Protein AF-A0AAW2L6H0-F1 (afdb_monomer)

pLDDT: mean 83.37, std 22.13, range [28.66, 98.69]

InterPro domains:
  IPR002885 Pentatricopeptide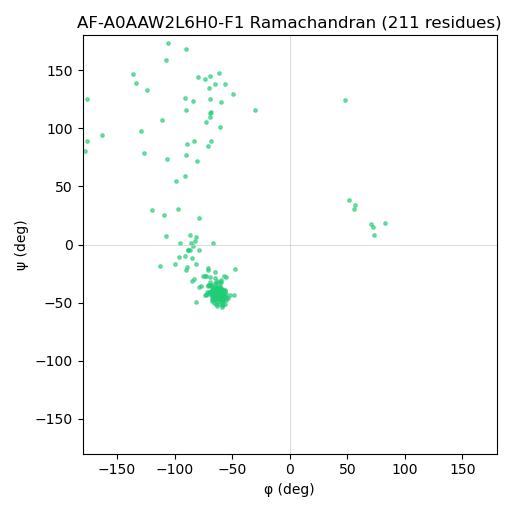 repeat [PF01535] (104-126)
  IPR002885 Pentatricopeptide repeat [PF13041] (131-174)
  IPR002885 Pentatricopeptide repeat [PS51375] (128-162)
  IPR002885 Pentatricopeptide repeat [TIGR00756] (104-127)
  IPR002885 Pentatricopeptide repeat [TIGR00756] (131-161)
  IPR011990 Tetratricopeptide-like helical domain superfamily [G3DSA:1.25.40.10] (31-209)
  IPR046960 Pentatricopeptide repeat-containing protein At4g14850-like, plant [PTHR24015] (36-156)

Structure (mmCIF, N/CA/C/O backbone):
data_AF-A0AAW2L6H0-F1
#
_entry.id   AF-A0AAW2L6H0-F1
#
loop_
_atom_site.group_PDB
_atom_site.id
_atom_site.type_symbol
_atom_site.label_atom_id
_atom_site.label_alt_id
_atom_site.label_comp_id
_atom_site.label_asym_id
_atom_site.label_entity_id
_atom_site.label_seq_id
_atom_site.pdbx_PDB_ins_code
_atom_site.Cartn_x
_atom_site.Cartn_y
_atom_site.Cartn_z
_atom_site.occupancy
_atom_site.B_iso_or_equiv
_atom_site.auth_seq_id
_atom_site.auth_comp_id
_atom_site.auth_asym_id
_atom_site.auth_atom_id
_atom_site.pdbx_PDB_model_num
ATOM 1 N N . MET A 1 1 ? -11.478 -23.759 -11.929 1.00 30.62 1 MET A N 1
ATOM 2 C CA . MET A 1 1 ? -10.156 -24.396 -11.747 1.00 30.62 1 MET A CA 1
ATOM 3 C C . MET A 1 1 ? -9.123 -23.282 -11.739 1.00 30.62 1 MET A C 1
ATOM 5 O O . MET A 1 1 ? -8.741 -22.806 -12.797 1.00 30.62 1 MET A O 1
ATOM 9 N N . GLY A 1 2 ? -8.826 -22.748 -10.553 1.00 28.66 2 GLY A N 1
ATOM 10 C CA . GLY A 1 2 ? -7.974 -21.571 -10.379 1.00 28.66 2 GLY A CA 1
ATOM 11 C C . GLY A 1 2 ? -6.518 -21.977 -10.198 1.00 28.66 2 GLY A C 1
ATOM 12 O O . GLY A 1 2 ? -6.210 -22.792 -9.329 1.00 28.66 2 GLY A O 1
ATOM 13 N N . ALA A 1 3 ? -5.635 -21.421 -11.023 1.00 28.86 3 ALA A N 1
ATOM 14 C CA . ALA A 1 3 ? -4.199 -21.521 -10.828 1.00 28.86 3 ALA A CA 1
A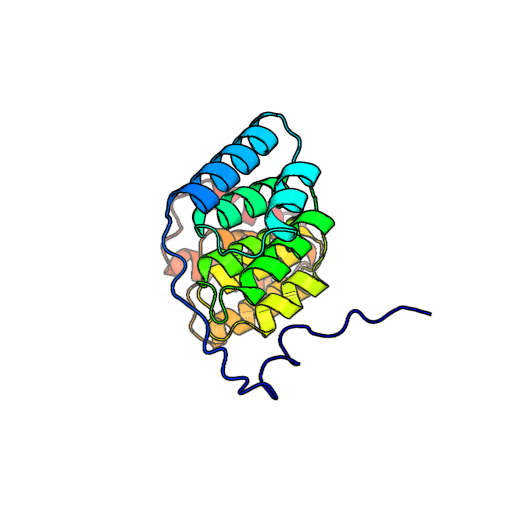TOM 15 C C . ALA A 1 3 ? -3.816 -20.691 -9.593 1.00 28.86 3 ALA A C 1
ATOM 17 O O . ALA A 1 3 ? -3.967 -19.472 -9.585 1.00 28.86 3 ALA A O 1
ATOM 18 N N . LYS A 1 4 ? -3.360 -21.368 -8.535 1.00 32.69 4 LYS A N 1
ATOM 19 C CA . LYS A 1 4 ? -2.729 -20.744 -7.370 1.00 32.69 4 LYS A CA 1
ATOM 20 C C . LYS A 1 4 ? -1.376 -20.185 -7.817 1.00 32.69 4 LYS A C 1
ATOM 22 O O . LYS A 1 4 ? -0.500 -20.961 -8.191 1.00 32.69 4 LYS A O 1
ATOM 27 N N . ALA A 1 5 ? -1.215 -18.864 -7.802 1.00 39.59 5 ALA A N 1
ATOM 28 C CA . ALA A 1 5 ? 0.106 -18.250 -7.838 1.00 39.59 5 ALA A CA 1
ATOM 29 C C . ALA A 1 5 ? 0.768 -18.565 -6.491 1.00 39.59 5 ALA A C 1
ATOM 31 O O . ALA A 1 5 ? 0.283 -18.150 -5.445 1.00 39.59 5 ALA A O 1
ATOM 32 N N . GLY A 1 6 ? 1.774 -19.436 -6.514 1.00 34.16 6 GLY A N 1
ATOM 33 C CA . GLY A 1 6 ? 2.493 -19.850 -5.319 1.00 34.16 6 GLY A CA 1
ATOM 34 C C . GLY A 1 6 ? 3.350 -18.714 -4.769 1.00 34.16 6 GLY A C 1
ATOM 35 O O . GLY A 1 6 ? 4.072 -18.072 -5.528 1.00 34.16 6 GLY A O 1
ATOM 36 N N . SER A 1 7 ? 3.262 -18.540 -3.449 1.00 42.22 7 SER A N 1
ATOM 37 C CA . SER A 1 7 ? 4.158 -17.780 -2.572 1.00 42.22 7 SER A CA 1
ATOM 38 C C . SER A 1 7 ? 5.603 -17.766 -3.084 1.00 42.22 7 SER A C 1
ATOM 40 O O . SER A 1 7 ? 6.268 -18.807 -3.180 1.00 42.22 7 SER A O 1
ATOM 42 N N . VAL A 1 8 ? 6.084 -16.572 -3.433 1.00 46.72 8 VAL A N 1
ATOM 43 C CA . VAL A 1 8 ? 7.468 -16.345 -3.878 1.00 46.72 8 VAL A CA 1
ATOM 44 C C . VAL A 1 8 ? 8.393 -16.160 -2.672 1.00 46.72 8 VAL A C 1
ATOM 46 O O . VAL A 1 8 ? 9.541 -16.596 -2.712 1.00 46.72 8 VAL A O 1
ATOM 49 N N . LEU A 1 9 ? 7.898 -15.596 -1.569 1.00 43.78 9 LEU A N 1
ATOM 50 C CA . LEU A 1 9 ? 8.711 -15.296 -0.388 1.00 43.78 9 LEU A CA 1
ATOM 51 C C . LEU A 1 9 ? 8.887 -16.510 0.546 1.00 43.78 9 LEU A C 1
ATOM 53 O O . LEU A 1 9 ? 9.961 -16.676 1.126 1.00 43.78 9 LEU A O 1
ATOM 57 N N . GLY A 1 10 ? 7.925 -17.440 0.602 1.00 31.50 10 GLY A N 1
ATOM 58 C CA . GLY A 1 10 ? 8.034 -18.668 1.407 1.00 31.50 10 GLY A CA 1
ATOM 59 C C . GLY A 1 10 ? 8.989 -19.729 0.842 1.00 31.50 10 GLY A C 1
ATOM 60 O O . GLY A 1 10 ? 9.577 -20.498 1.601 1.00 31.50 10 GLY A O 1
ATOM 61 N N . ASN A 1 11 ? 9.201 -19.756 -0.478 1.00 35.06 11 ASN A N 1
ATOM 62 C CA . ASN A 1 11 ? 10.020 -20.782 -1.141 1.00 35.06 11 ASN A CA 1
ATOM 63 C C . ASN A 1 11 ? 11.508 -20.408 -1.291 1.00 35.06 11 ASN A C 1
ATOM 65 O O . ASN A 1 11 ? 12.318 -21.267 -1.633 1.00 35.06 11 ASN A O 1
ATOM 69 N N . LEU A 1 12 ? 11.895 -19.159 -1.013 1.00 41.06 12 LEU A N 1
ATOM 70 C CA . LEU A 1 12 ? 13.286 -18.695 -1.141 1.00 41.06 12 LEU A CA 1
ATOM 71 C C . LEU A 1 12 ? 14.078 -18.729 0.176 1.00 41.06 12 LEU A C 1
ATOM 73 O O . LEU A 1 12 ? 15.302 -18.617 0.150 1.00 41.06 12 LEU A O 1
ATOM 77 N N . LEU A 1 13 ? 13.416 -18.949 1.317 1.00 42.03 13 LEU A N 1
ATOM 78 C CA . LEU A 1 13 ? 14.071 -18.999 2.632 1.00 42.03 13 LEU A CA 1
ATOM 79 C C . LEU A 1 13 ? 14.628 -20.388 3.012 1.00 42.03 13 LEU A C 1
ATOM 81 O O . LEU A 1 13 ? 15.298 -20.508 4.034 1.00 42.03 13 LEU A O 1
ATOM 85 N N . GLY A 1 14 ? 14.395 -21.432 2.203 1.00 34.88 14 GLY A N 1
ATOM 86 C CA . GLY A 1 14 ? 14.721 -22.823 2.561 1.00 34.88 14 GLY A CA 1
ATOM 87 C C . GLY A 1 14 ? 15.828 -23.522 1.764 1.00 34.88 14 GLY A C 1
ATOM 88 O O . GLY A 1 14 ? 16.363 -24.520 2.242 1.00 34.88 14 GLY A O 1
ATOM 89 N N . SER A 1 15 ? 16.209 -23.055 0.571 1.00 37.06 15 SER A N 1
ATOM 90 C CA . SER A 1 15 ? 17.203 -23.781 -0.238 1.00 37.06 15 SER A CA 1
ATOM 91 C C . SER A 1 15 ? 17.828 -22.932 -1.346 1.00 37.06 15 SER A C 1
ATOM 93 O O . SER A 1 15 ? 17.293 -22.877 -2.448 1.00 37.06 15 SER A O 1
ATOM 95 N N . ALA A 1 16 ? 18.981 -22.317 -1.073 1.00 32.78 16 ALA A N 1
ATOM 96 C CA . ALA A 1 16 ? 20.065 -22.136 -2.049 1.00 32.78 16 ALA A CA 1
ATOM 97 C C . ALA A 1 16 ? 21.261 -21.429 -1.393 1.00 32.78 16 ALA A C 1
ATOM 99 O O . ALA A 1 16 ? 21.506 -20.242 -1.592 1.00 32.78 16 ALA A O 1
ATOM 100 N N . ALA A 1 17 ? 22.075 -22.197 -0.669 1.00 33.78 17 ALA A N 1
ATOM 101 C CA . ALA A 1 17 ? 23.505 -21.935 -0.673 1.00 33.78 17 ALA A CA 1
ATOM 102 C C . ALA A 1 17 ? 24.031 -22.340 -2.063 1.00 33.78 17 ALA A C 1
ATOM 104 O O . ALA A 1 17 ? 24.446 -23.477 -2.270 1.00 33.78 17 ALA A O 1
ATOM 105 N N . ILE A 1 18 ? 23.942 -21.434 -3.040 1.00 35.25 18 ILE A N 1
ATOM 106 C CA . ILE A 1 18 ? 24.675 -21.556 -4.303 1.00 35.25 18 ILE A CA 1
ATOM 107 C C . ILE A 1 18 ? 25.722 -20.450 -4.303 1.00 35.25 18 ILE A C 1
ATOM 109 O O . ILE A 1 18 ? 25.425 -19.264 -4.435 1.00 35.25 18 ILE A O 1
ATOM 113 N N . SER A 1 19 ? 26.968 -20.868 -4.116 1.00 34.62 19 SER A N 1
ATOM 114 C CA . SER A 1 19 ? 28.159 -20.055 -4.297 1.00 34.62 19 SER A CA 1
ATOM 115 C C . SER A 1 19 ? 28.240 -19.567 -5.746 1.00 34.62 19 SER A C 1
ATOM 117 O O . SER A 1 19 ? 28.673 -20.305 -6.630 1.00 34.62 19 SER A O 1
ATOM 119 N N . VAL A 1 20 ? 27.860 -18.315 -5.996 1.00 35.25 20 VAL A N 1
ATOM 120 C CA . VAL A 1 20 ? 28.234 -17.612 -7.228 1.00 35.25 20 VAL A CA 1
ATOM 121 C C . VAL A 1 20 ? 29.566 -16.915 -6.972 1.00 35.25 20 VAL A C 1
ATOM 123 O O . VAL A 1 20 ? 29.637 -15.758 -6.567 1.00 35.25 20 VAL A O 1
ATOM 126 N N . THR A 1 21 ? 30.654 -17.648 -7.194 1.00 38.00 21 THR A N 1
ATOM 127 C CA . THR A 1 21 ? 31.944 -17.043 -7.526 1.00 38.00 21 THR A CA 1
ATOM 128 C C . THR A 1 21 ? 31.853 -16.527 -8.960 1.00 38.00 21 THR A C 1
ATOM 130 O O . THR A 1 21 ? 31.863 -17.317 -9.902 1.00 38.00 21 THR A O 1
ATOM 133 N N . GLY A 1 22 ? 31.737 -15.211 -9.134 1.00 33.06 22 GLY A N 1
ATOM 134 C CA . GLY A 1 22 ? 31.669 -14.594 -10.458 1.00 33.06 22 GLY A CA 1
ATOM 135 C C . GLY A 1 22 ? 31.633 -13.070 -10.397 1.00 33.06 22 GLY A C 1
ATOM 136 O O . GLY A 1 22 ? 30.559 -12.497 -10.344 1.00 33.06 22 GLY A O 1
ATOM 137 N N . GLN A 1 23 ? 32.824 -12.463 -10.394 1.00 33.56 23 GLN A N 1
ATOM 138 C CA . GLN A 1 23 ? 33.172 -11.105 -10.855 1.00 33.56 23 GLN A CA 1
ATOM 139 C C . GLN A 1 23 ? 32.313 -9.892 -10.414 1.00 33.56 23 GLN A C 1
ATOM 141 O O . GLN A 1 23 ? 31.130 -9.763 -10.708 1.00 33.56 23 GLN A O 1
ATOM 146 N N . ARG A 1 24 ? 32.991 -8.897 -9.812 1.00 43.94 24 ARG A N 1
ATOM 147 C CA . ARG A 1 24 ? 32.518 -7.503 -9.697 1.00 43.94 24 ARG A CA 1
ATOM 148 C C . ARG A 1 24 ? 32.039 -6.990 -11.066 1.00 43.94 24 ARG A C 1
ATOM 150 O O . ARG A 1 24 ? 32.830 -7.043 -12.007 1.00 43.94 24 ARG A O 1
ATOM 157 N N . PRO A 1 25 ? 30.832 -6.410 -11.196 1.00 42.69 25 PRO A N 1
ATOM 158 C CA . PRO A 1 25 ? 30.494 -5.663 -12.392 1.00 42.69 25 PRO A CA 1
ATOM 159 C C . PRO A 1 25 ? 31.056 -4.245 -12.260 1.00 42.69 25 PRO A C 1
ATOM 161 O O . PRO A 1 25 ? 30.395 -3.319 -11.786 1.00 42.69 25 PRO A O 1
ATOM 164 N N . ASP A 1 26 ? 32.295 -4.074 -12.704 1.00 41.56 26 ASP A N 1
ATOM 165 C CA . ASP A 1 26 ? 32.851 -2.766 -13.024 1.00 41.56 26 ASP A CA 1
ATOM 166 C C . ASP A 1 26 ? 32.140 -2.209 -14.279 1.00 41.56 26 ASP A C 1
ATOM 168 O O . ASP A 1 26 ? 32.548 -2.459 -15.408 1.00 41.56 26 ASP A O 1
ATOM 172 N N . SER A 1 27 ? 31.026 -1.480 -14.104 1.00 44.41 27 SER A N 1
ATOM 173 C CA . SER A 1 27 ? 30.814 -0.156 -14.730 1.00 44.41 27 SER A CA 1
ATOM 174 C C . SER A 1 27 ? 29.488 0.514 -14.282 1.00 44.41 27 SER A C 1
ATOM 176 O O . SER A 1 27 ? 28.398 -0.014 -14.506 1.00 44.41 27 SER A O 1
ATOM 178 N N . PRO A 1 28 ? 29.521 1.753 -13.751 1.00 52.53 28 PRO A N 1
ATOM 179 C CA . PRO A 1 28 ? 28.332 2.579 -13.468 1.00 52.53 28 PRO A CA 1
ATOM 180 C C . PRO A 1 28 ? 27.539 3.042 -14.711 1.00 52.53 28 PRO A C 1
ATOM 182 O O . PRO A 1 28 ? 26.563 3.787 -14.590 1.00 52.53 28 PRO A O 1
ATOM 185 N N . LEU A 1 29 ? 27.966 2.655 -15.918 1.00 51.88 29 LEU A N 1
ATOM 186 C CA . LEU A 1 29 ? 27.473 3.200 -17.186 1.00 51.88 29 LEU A CA 1
ATOM 187 C C . LEU A 1 29 ? 26.269 2.429 -17.763 1.00 51.88 29 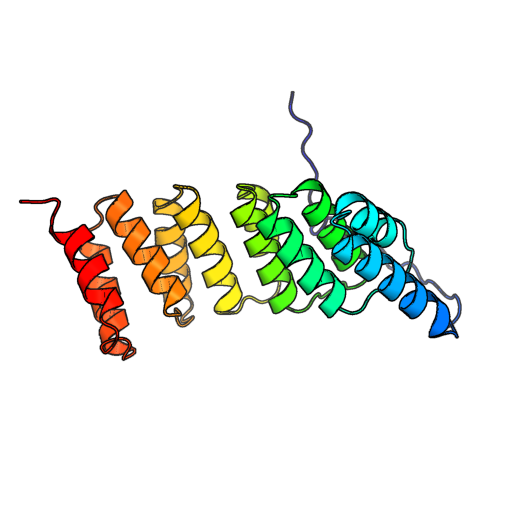LEU A C 1
ATOM 189 O O . LEU A 1 29 ? 25.467 3.037 -18.469 1.00 51.88 29 LEU A O 1
ATOM 193 N N . SER A 1 30 ? 26.047 1.160 -17.391 1.00 76.75 30 SER A N 1
ATOM 194 C CA . SER A 1 30 ? 24.891 0.372 -17.872 1.00 76.75 30 SER A CA 1
ATOM 195 C C . SER A 1 30 ? 23.592 0.670 -17.098 1.00 76.75 30 SER A C 1
ATO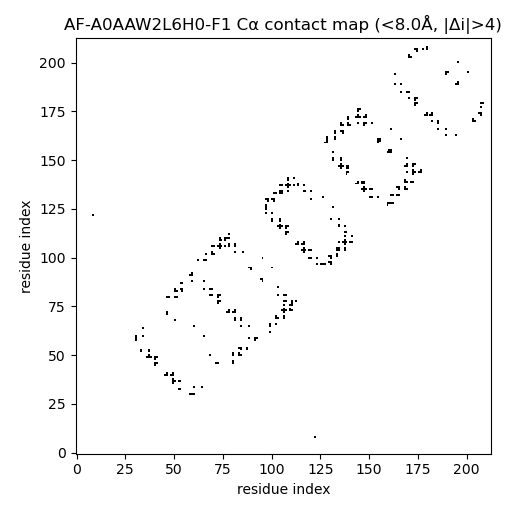M 197 O O . SER A 1 30 ? 22.576 1.040 -17.694 1.00 76.75 30 SER A O 1
ATOM 199 N N . THR A 1 31 ? 23.618 0.655 -15.757 1.00 85.75 31 THR A N 1
ATOM 200 C CA . THR A 1 31 ? 22.427 0.939 -14.926 1.00 85.75 31 THR A CA 1
ATOM 201 C C . THR A 1 31 ? 21.940 2.379 -15.079 1.00 85.75 31 THR A C 1
ATOM 203 O O . THR A 1 31 ? 20.734 2.629 -15.108 1.00 85.75 31 THR A O 1
ATOM 206 N N . LYS A 1 32 ? 22.854 3.348 -15.219 1.00 88.19 32 LYS A N 1
ATOM 207 C CA . LYS A 1 32 ? 22.499 4.764 -15.411 1.00 88.19 32 LYS A CA 1
ATOM 208 C C . LYS A 1 32 ? 21.822 5.005 -16.765 1.00 88.19 32 LYS A C 1
ATOM 210 O O . LYS A 1 32 ? 20.833 5.741 -16.826 1.00 88.19 32 LYS A O 1
ATOM 215 N N . ALA A 1 33 ? 22.306 4.357 -17.827 1.00 91.25 33 ALA A N 1
ATOM 216 C CA . ALA A 1 33 ? 21.693 4.420 -19.153 1.00 91.25 33 ALA A CA 1
ATOM 217 C C . ALA A 1 33 ? 20.299 3.768 -19.160 1.00 91.25 33 ALA A C 1
ATOM 219 O O . ALA A 1 33 ? 19.334 4.373 -19.639 1.00 91.25 33 ALA A O 1
ATOM 220 N N . LEU A 1 34 ? 20.160 2.588 -18.545 1.00 93.38 34 LEU A N 1
ATOM 221 C CA . LEU A 1 34 ? 18.867 1.913 -18.390 1.00 93.38 34 LEU A CA 1
ATOM 222 C C . LEU A 1 34 ? 17.888 2.742 -17.554 1.00 93.38 34 LEU A C 1
ATOM 224 O O . LEU A 1 34 ? 16.751 2.942 -17.970 1.00 93.38 34 LEU A O 1
ATOM 228 N N . THR A 1 35 ? 18.339 3.308 -16.433 1.00 94.88 35 THR A N 1
ATOM 229 C CA . THR A 1 35 ? 17.517 4.189 -15.587 1.00 94.88 35 THR A CA 1
ATOM 230 C C . THR A 1 35 ? 17.016 5.391 -16.383 1.00 94.88 35 THR A C 1
ATOM 232 O O . THR A 1 35 ? 15.825 5.693 -16.367 1.00 94.88 35 THR A O 1
ATOM 235 N N . THR A 1 36 ? 17.900 6.046 -17.140 1.00 95.00 36 THR A N 1
ATOM 236 C CA . THR A 1 36 ? 17.525 7.168 -18.017 1.00 95.00 36 THR A CA 1
ATOM 237 C C . THR A 1 36 ? 16.473 6.744 -19.042 1.00 95.00 36 THR A C 1
ATOM 239 O O . THR A 1 36 ? 15.476 7.438 -19.235 1.00 95.00 36 THR A O 1
ATOM 242 N N . THR A 1 37 ? 16.653 5.574 -19.652 1.00 96.12 37 THR A N 1
ATOM 243 C CA . THR A 1 37 ? 15.724 5.018 -20.645 1.00 96.12 37 THR A CA 1
ATOM 244 C C . THR A 1 37 ? 14.349 4.724 -20.040 1.00 96.12 37 THR A C 1
ATOM 246 O O . THR A 1 37 ? 13.327 5.138 -20.592 1.00 96.12 37 THR A O 1
ATOM 249 N N . ILE A 1 38 ? 14.309 4.077 -18.872 1.00 96.56 38 ILE A N 1
ATOM 250 C CA . ILE A 1 38 ? 13.081 3.784 -18.119 1.00 96.56 38 ILE A CA 1
ATOM 251 C C . ILE A 1 38 ? 12.345 5.086 -17.790 1.00 96.56 38 ILE A C 1
ATOM 253 O O . ILE A 1 38 ? 11.160 5.220 -18.097 1.00 96.56 38 ILE A O 1
ATOM 257 N N . LEU A 1 39 ? 13.045 6.077 -17.230 1.00 95.75 39 LEU A N 1
ATOM 258 C CA . LEU A 1 39 ? 12.446 7.362 -16.863 1.00 95.75 39 LEU A CA 1
ATOM 259 C C . LEU A 1 39 ? 11.947 8.148 -18.085 1.00 95.75 39 LEU A C 1
ATOM 261 O O . LEU A 1 39 ? 10.921 8.821 -18.002 1.00 95.75 39 LEU A O 1
ATOM 265 N N . ASN A 1 40 ? 12.608 8.032 -19.238 1.00 97.00 40 ASN A N 1
ATOM 266 C CA . ASN A 1 40 ? 12.118 8.621 -20.485 1.00 97.00 40 ASN A CA 1
ATOM 267 C C . ASN A 1 40 ? 10.818 7.957 -20.957 1.00 97.00 40 ASN A C 1
ATOM 269 O O . ASN A 1 40 ? 9.871 8.660 -21.308 1.00 97.00 40 ASN A O 1
ATOM 273 N N . HIS A 1 41 ? 10.715 6.626 -20.902 1.00 96.88 41 HIS A N 1
ATOM 274 C CA . HIS A 1 41 ? 9.456 5.936 -21.205 1.00 96.88 41 HIS A CA 1
ATOM 275 C C . HIS A 1 41 ? 8.328 6.331 -20.249 1.00 96.88 41 HIS A C 1
ATOM 277 O O . HIS A 1 41 ? 7.197 6.527 -20.696 1.00 96.88 41 HIS A O 1
ATOM 283 N N . VAL A 1 42 ? 8.638 6.500 -18.962 1.00 96.12 42 VAL A N 1
ATOM 284 C CA . VAL A 1 42 ? 7.687 6.993 -17.958 1.00 96.12 42 VAL A CA 1
ATOM 285 C C . VAL A 1 42 ? 7.166 8.387 -18.316 1.00 96.12 42 VAL A C 1
ATOM 287 O O . VAL A 1 42 ? 5.954 8.592 -18.317 1.00 96.12 42 VAL A O 1
ATOM 290 N N . ARG A 1 43 ? 8.050 9.329 -18.676 1.00 95.94 43 ARG A N 1
ATOM 291 C CA . ARG A 1 43 ? 7.657 10.689 -19.101 1.00 95.94 43 ARG A CA 1
ATOM 292 C C . ARG A 1 43 ? 6.755 10.690 -20.334 1.00 95.94 43 ARG A C 1
ATOM 294 O O . ARG A 1 43 ? 5.880 11.536 -20.442 1.00 95.94 43 ARG A O 1
ATOM 301 N N . LEU A 1 44 ? 6.943 9.726 -21.235 1.00 96.44 44 LEU A N 1
ATOM 302 C CA . LEU A 1 44 ? 6.114 9.538 -22.430 1.00 96.44 44 LEU A CA 1
ATOM 303 C C . LEU A 1 44 ? 4.801 8.776 -22.158 1.00 96.44 44 LEU A C 1
ATOM 305 O O . LEU A 1 44 ? 4.117 8.400 -23.107 1.00 96.44 44 LEU A O 1
ATOM 309 N N . GLY A 1 45 ? 4.470 8.473 -20.897 1.00 94.69 45 GLY A N 1
ATOM 310 C CA . GLY A 1 45 ? 3.267 7.718 -20.525 1.00 94.69 45 GLY A CA 1
ATOM 311 C C . GLY A 1 45 ? 3.328 6.219 -20.847 1.00 94.69 45 GLY A C 1
ATOM 312 O O . GLY A 1 45 ? 2.339 5.508 -20.697 1.00 94.69 45 GLY A O 1
ATOM 313 N N . ARG A 1 46 ? 4.487 5.695 -21.265 1.00 96.81 46 ARG A N 1
ATOM 314 C CA . ARG A 1 46 ? 4.674 4.294 -21.686 1.00 96.81 46 ARG A CA 1
ATOM 315 C C . ARG A 1 46 ? 5.085 3.409 -20.506 1.00 96.81 46 ARG A C 1
ATOM 317 O O . ARG A 1 46 ? 6.148 2.784 -20.538 1.00 96.81 46 ARG A O 1
ATOM 324 N N . LEU A 1 47 ? 4.248 3.355 -19.467 1.00 97.19 47 LEU A N 1
ATOM 325 C CA . LEU A 1 47 ? 4.539 2.632 -18.218 1.00 97.19 47 LEU A CA 1
ATOM 326 C C . LEU A 1 47 ? 4.864 1.150 -18.457 1.00 97.19 47 LEU A C 1
ATOM 328 O O . LEU A 1 47 ? 5.912 0.683 -18.018 1.00 97.19 47 LEU A O 1
ATOM 332 N N . ALA A 1 48 ? 4.017 0.433 -19.201 1.00 97.25 48 ALA A N 1
ATOM 333 C CA . ALA A 1 48 ? 4.201 -0.995 -19.467 1.00 97.25 48 ALA A CA 1
ATOM 334 C C . ALA A 1 48 ? 5.571 -1.298 -20.100 1.00 97.25 48 ALA A C 1
ATOM 336 O O . ALA A 1 48 ? 6.250 -2.253 -19.722 1.00 97.25 48 ALA A O 1
ATOM 337 N N . LYS A 1 49 ? 6.028 -0.441 -21.027 1.00 97.56 49 LYS A N 1
ATOM 338 C CA . LYS A 1 49 ? 7.346 -0.588 -21.658 1.00 97.56 49 LYS A CA 1
ATOM 339 C C . LYS A 1 49 ? 8.480 -0.279 -20.682 1.00 97.56 49 LYS A C 1
ATOM 341 O O . LYS A 1 49 ? 9.452 -1.027 -20.655 1.00 97.56 49 LYS A O 1
ATOM 346 N N . ALA A 1 50 ? 8.347 0.776 -19.877 1.00 97.75 50 ALA A N 1
ATOM 347 C CA . ALA A 1 50 ? 9.330 1.130 -18.853 1.00 97.75 50 ALA A CA 1
ATOM 348 C C . ALA A 1 50 ? 9.543 -0.024 -17.859 1.00 97.75 50 ALA A C 1
ATOM 350 O O . ALA A 1 50 ? 10.677 -0.426 -17.607 1.00 97.75 50 ALA A O 1
ATOM 351 N N . VAL A 1 51 ? 8.448 -0.601 -17.358 1.00 97.75 51 VAL A N 1
ATOM 352 C CA . VAL A 1 51 ? 8.493 -1.719 -16.409 1.00 97.75 51 VAL A CA 1
ATOM 353 C C . VAL A 1 51 ? 8.966 -3.006 -17.076 1.00 97.75 51 VAL A C 1
ATOM 355 O O . VAL A 1 51 ? 9.716 -3.753 -16.464 1.00 97.75 51 VAL A O 1
ATOM 358 N N . SER A 1 52 ? 8.615 -3.252 -18.341 1.00 97.56 52 SER A N 1
ATOM 359 C CA . SER A 1 52 ? 9.164 -4.389 -19.089 1.00 97.56 52 SER A CA 1
ATOM 360 C C . SER A 1 52 ? 10.683 -4.307 -19.240 1.00 97.56 52 SER A C 1
ATOM 362 O O . SER A 1 52 ? 11.339 -5.332 -19.111 1.00 97.56 52 SER A O 1
ATOM 364 N N . ILE A 1 53 ? 11.243 -3.121 -19.507 1.00 96.19 53 ILE A N 1
ATOM 365 C CA . ILE A 1 53 ? 12.701 -2.936 -19.606 1.00 96.19 53 ILE A CA 1
ATOM 366 C C . ILE A 1 53 ? 13.363 -3.202 -18.253 1.00 96.19 53 ILE A C 1
ATOM 368 O O . ILE A 1 53 ? 14.371 -3.898 -18.205 1.00 96.19 53 ILE A O 1
ATOM 372 N N . LEU A 1 54 ? 12.784 -2.670 -17.171 1.00 97.12 54 LEU A N 1
ATOM 373 C CA . LEU A 1 54 ? 13.264 -2.915 -15.812 1.00 97.12 54 LEU A CA 1
ATOM 374 C C . LEU A 1 54 ? 13.238 -4.413 -15.489 1.00 97.12 54 LEU A C 1
ATOM 376 O O . LEU A 1 54 ? 14.263 -4.972 -15.131 1.00 97.12 54 LEU A O 1
ATOM 380 N N . PHE A 1 55 ? 12.089 -5.065 -15.675 1.00 96.81 55 PHE A N 1
ATOM 381 C CA . PHE A 1 55 ? 11.873 -6.470 -15.326 1.00 96.81 55 PHE A CA 1
ATOM 382 C C . PHE A 1 55 ? 12.775 -7.436 -16.105 1.00 96.81 55 PHE A C 1
ATOM 384 O O . PHE A 1 55 ? 13.211 -8.440 -15.559 1.00 96.81 55 PHE A O 1
ATOM 391 N N . SER A 1 56 ? 13.068 -7.137 -17.373 1.00 95.56 56 SER A N 1
ATOM 392 C CA . SER A 1 56 ? 13.981 -7.943 -18.193 1.00 95.56 56 SER A CA 1
ATOM 393 C C . SER A 1 56 ? 15.463 -7.679 -17.906 1.00 95.56 56 SER A C 1
ATOM 395 O O . SER A 1 56 ? 16.316 -8.333 -18.505 1.00 95.56 56 SER A O 1
ATOM 397 N N . SER A 1 57 ? 15.796 -6.712 -17.050 1.00 93.62 57 SER A N 1
ATOM 398 C CA . SER A 1 57 ? 17.184 -6.422 -16.713 1.00 93.62 57 SER A CA 1
ATOM 399 C C . SER A 1 57 ? 17.712 -7.419 -15.678 1.00 93.62 57 SER A C 1
ATOM 401 O O . SER A 1 57 ? 16.998 -7.809 -14.762 1.00 93.62 57 SER A O 1
ATOM 403 N N . ALA A 1 58 ? 18.985 -7.792 -15.789 1.00 93.19 58 ALA A N 1
ATOM 404 C CA . ALA A 1 58 ? 19.660 -8.637 -14.807 1.00 93.19 58 ALA A CA 1
ATOM 405 C C . ALA A 1 58 ? 20.475 -7.810 -13.789 1.00 93.19 58 ALA A C 1
ATOM 407 O O . ALA A 1 58 ? 21.533 -8.251 -13.342 1.00 93.19 58 ALA A O 1
ATOM 408 N N . VAL A 1 59 ? 20.043 -6.579 -13.477 1.00 91.12 59 VAL A N 1
ATOM 409 C CA . VAL A 1 59 ? 20.787 -5.655 -12.604 1.00 91.12 59 VAL A CA 1
ATOM 410 C C . VAL A 1 59 ? 19.874 -4.949 -11.598 1.00 91.12 59 VAL A C 1
ATOM 412 O O . VAL A 1 59 ? 18.743 -4.598 -11.930 1.00 91.12 59 VAL A O 1
ATOM 415 N N . PRO A 1 60 ? 20.356 -4.651 -10.378 1.00 92.44 60 PRO A N 1
ATOM 416 C CA . PRO A 1 60 ? 19.600 -3.841 -9.435 1.00 92.44 60 PRO A CA 1
ATOM 417 C C . PRO A 1 60 ? 19.505 -2.383 -9.905 1.00 92.44 60 PRO A C 1
ATOM 419 O O . PRO A 1 60 ? 20.454 -1.809 -10.445 1.00 92.44 60 PRO A O 1
ATOM 422 N N . PHE A 1 61 ? 18.368 -1.751 -9.615 1.00 94.50 61 PHE A N 1
ATOM 423 C CA . PHE A 1 61 ? 18.158 -0.317 -9.805 1.00 94.50 61 PHE A CA 1
ATOM 424 C C . PHE A 1 61 ? 18.128 0.429 -8.470 1.00 94.50 61 PHE A C 1
ATOM 426 O O . PHE A 1 61 ? 17.822 -0.165 -7.434 1.00 94.50 61 PHE A O 1
ATOM 433 N N . PRO A 1 62 ? 18.372 1.750 -8.476 1.00 94.88 62 PRO A N 1
ATOM 434 C CA . PRO A 1 62 ? 18.147 2.574 -7.296 1.00 94.88 62 PRO A CA 1
ATOM 435 C C . PRO A 1 62 ? 16.700 2.457 -6.791 1.00 94.88 62 PRO A C 1
ATOM 437 O O . PRO A 1 62 ? 15.755 2.524 -7.579 1.00 94.88 62 PRO A O 1
ATOM 440 N N . PHE A 1 63 ? 16.508 2.367 -5.472 1.00 96.12 63 PHE A N 1
ATOM 441 C CA . PHE A 1 63 ? 15.177 2.254 -4.851 1.00 96.12 63 PHE A CA 1
ATOM 442 C C . PHE A 1 63 ? 14.219 3.398 -5.210 1.00 96.12 63 PHE A C 1
ATOM 444 O O . PHE A 1 63 ? 13.007 3.199 -5.263 1.00 96.12 63 PHE A O 1
ATOM 451 N N . SER A 1 64 ? 14.750 4.580 -5.534 1.00 95.75 64 SER A N 1
ATOM 452 C CA . SER A 1 64 ? 13.963 5.714 -6.026 1.00 95.75 64 SER A CA 1
ATOM 453 C C . SER A 1 64 ? 13.231 5.415 -7.339 1.00 95.75 64 SER A C 1
ATOM 455 O O . SER A 1 64 ? 12.124 5.916 -7.538 1.00 95.75 64 SER A O 1
ATOM 457 N N . VAL A 1 65 ? 13.797 4.571 -8.210 1.00 97.00 65 VAL A N 1
ATOM 458 C CA . VAL A 1 65 ? 13.162 4.146 -9.468 1.00 97.00 65 VAL A CA 1
ATOM 459 C C . VAL A 1 65 ? 11.937 3.287 -9.168 1.00 97.00 65 VAL A C 1
ATOM 461 O O . VAL A 1 65 ? 10.854 3.584 -9.669 1.00 97.00 65 VAL A O 1
ATOM 464 N N . TYR A 1 66 ? 12.073 2.285 -8.296 1.00 97.94 66 TYR A N 1
ATOM 465 C CA . TYR A 1 66 ? 10.948 1.446 -7.873 1.00 97.94 66 TYR A CA 1
ATOM 466 C C . TYR A 1 66 ? 9.862 2.268 -7.182 1.00 97.94 66 TYR A C 1
ATOM 468 O O . TYR A 1 66 ? 8.699 2.173 -7.561 1.00 97.94 66 TYR A O 1
ATOM 476 N N . ALA A 1 67 ? 10.228 3.133 -6.230 1.00 97.94 67 ALA A N 1
ATOM 477 C CA . ALA A 1 67 ? 9.271 3.991 -5.532 1.00 97.94 67 ALA A CA 1
ATOM 478 C C . ALA A 1 67 ? 8.485 4.880 -6.512 1.00 97.94 67 ALA A C 1
ATOM 480 O O . ALA A 1 67 ? 7.264 5.022 -6.402 1.00 97.94 67 ALA A O 1
ATOM 481 N N . HIS A 1 68 ? 9.173 5.452 -7.507 1.00 98.06 68 HIS A N 1
ATOM 482 C CA . HIS A 1 68 ? 8.535 6.257 -8.542 1.00 98.06 68 HIS A CA 1
ATOM 483 C C . HIS A 1 68 ? 7.580 5.431 -9.410 1.00 98.06 68 HIS A C 1
ATOM 485 O O . HIS A 1 68 ? 6.470 5.885 -9.692 1.00 98.06 68 HIS A O 1
ATOM 491 N N . LEU A 1 69 ? 7.986 4.226 -9.812 1.00 98.31 69 LEU A N 1
ATOM 492 C CA . LEU A 1 69 ? 7.178 3.349 -10.653 1.00 98.31 69 LEU A CA 1
ATOM 493 C C . LEU A 1 69 ? 5.968 2.782 -9.904 1.00 98.31 69 LEU A C 1
ATOM 495 O O . LEU A 1 69 ? 4.876 2.826 -10.465 1.00 98.31 69 LEU A O 1
ATOM 499 N N . PHE A 1 70 ? 6.099 2.364 -8.640 1.00 98.44 70 PHE A N 1
ATOM 500 C CA . PHE A 1 70 ? 4.957 1.955 -7.809 1.00 98.44 70 PHE A CA 1
ATOM 501 C C . PHE A 1 70 ? 3.930 3.074 -7.678 1.00 98.44 70 PHE A C 1
ATOM 503 O O . PHE A 1 7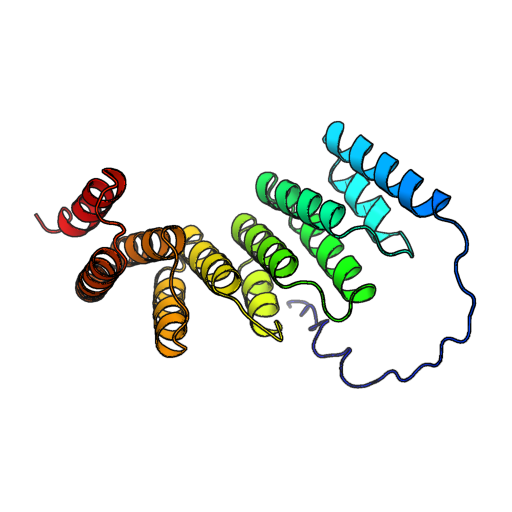0 ? 2.741 2.845 -7.877 1.00 98.44 70 PHE A O 1
ATOM 510 N N . ARG A 1 71 ? 4.374 4.315 -7.439 1.00 97.88 71 ARG A N 1
ATOM 511 C CA . ARG A 1 71 ? 3.470 5.474 -7.392 1.00 97.88 71 ARG A CA 1
ATOM 512 C C . ARG A 1 71 ? 2.675 5.631 -8.694 1.00 97.88 71 ARG A C 1
ATOM 514 O O . ARG A 1 71 ? 1.485 5.928 -8.644 1.00 97.88 71 ARG A O 1
ATOM 521 N N . ILE A 1 72 ? 3.316 5.448 -9.850 1.00 97.75 72 ILE A N 1
ATOM 522 C CA . ILE A 1 72 ? 2.645 5.553 -11.155 1.00 97.75 72 ILE A CA 1
ATOM 523 C C . ILE A 1 72 ? 1.715 4.363 -11.396 1.00 97.75 72 ILE A C 1
ATOM 525 O O . ILE A 1 72 ? 0.601 4.571 -11.874 1.00 97.75 72 ILE A O 1
ATOM 529 N N . CYS A 1 73 ? 2.126 3.147 -11.027 1.00 97.94 73 CYS A N 1
ATOM 530 C CA . CYS A 1 73 ? 1.266 1.967 -11.099 1.00 97.94 73 CYS A CA 1
ATOM 531 C C . CYS A 1 73 ? -0.006 2.179 -10.277 1.00 97.94 73 CYS A C 1
ATOM 533 O O . CYS A 1 73 ? -1.104 1.956 -10.777 1.00 97.94 73 CYS A O 1
ATOM 535 N N . ALA A 1 74 ? 0.139 2.724 -9.071 1.00 96.75 74 ALA A N 1
ATOM 536 C CA . ALA A 1 74 ? -0.967 3.045 -8.188 1.00 96.75 74 ALA A CA 1
ATOM 537 C C . ALA A 1 74 ? -1.931 4.085 -8.792 1.00 96.75 74 ALA A C 1
ATOM 539 O O . ALA A 1 74 ? -3.144 3.954 -8.654 1.00 96.75 74 ALA A O 1
ATOM 540 N N . SER A 1 75 ? -1.414 5.118 -9.467 1.00 96.38 75 SER A N 1
ATOM 541 C CA . SER A 1 75 ? -2.245 6.123 -10.152 1.00 96.38 75 SER A CA 1
ATOM 542 C C . SER A 1 75 ? -2.962 5.573 -11.387 1.00 96.38 75 SER A C 1
ATOM 544 O O . SER A 1 75 ? -4.086 5.980 -11.661 1.00 96.38 75 SER A O 1
ATOM 546 N N . ASN A 1 76 ? -2.331 4.650 -12.112 1.00 95.62 76 ASN A N 1
ATOM 547 C CA . ASN A 1 76 ? -2.865 4.079 -13.352 1.00 95.62 76 ASN A CA 1
ATOM 548 C C . ASN A 1 76 ? -3.622 2.758 -13.143 1.00 95.62 76 ASN A C 1
ATOM 550 O O . ASN A 1 76 ? -4.061 2.160 -14.121 1.00 95.62 76 ASN A O 1
ATOM 554 N N . LYS A 1 77 ? -3.744 2.280 -11.896 1.00 95.69 77 LYS A N 1
ATOM 555 C CA . LYS A 1 77 ? -4.272 0.948 -11.549 1.00 95.69 77 LYS A CA 1
ATOM 556 C C . LYS A 1 77 ? -3.582 -0.192 -12.326 1.00 95.69 77 LYS A C 1
ATOM 558 O O . LYS A 1 77 ? -4.214 -1.153 -12.757 1.00 95.69 77 LYS A O 1
ATOM 563 N N . ALA A 1 78 ? -2.271 -0.062 -12.528 1.00 97.00 78 ALA A N 1
ATOM 564 C CA . ALA A 1 78 ? -1.463 -0.953 -13.357 1.00 97.00 78 ALA A CA 1
ATOM 565 C C . ALA A 1 78 ? -0.895 -2.121 -12.527 1.00 97.00 78 ALA A C 1
ATOM 567 O O . ALA A 1 78 ? 0.265 -2.114 -12.109 1.00 97.00 78 ALA A O 1
ATOM 568 N N . ILE A 1 79 ? -1.746 -3.109 -12.233 1.00 97.81 79 ILE A N 1
ATOM 569 C CA . ILE A 1 79 ? -1.403 -4.221 -11.331 1.00 97.81 79 ILE A CA 1
ATOM 570 C C . ILE A 1 79 ? -0.308 -5.140 -11.884 1.00 97.81 79 ILE A C 1
ATOM 572 O O . ILE A 1 79 ? 0.574 -5.575 -11.146 1.00 97.81 79 ILE A O 1
ATOM 576 N N . VAL A 1 80 ? -0.331 -5.426 -13.188 1.00 98.06 80 VAL A N 1
ATOM 577 C CA . VAL A 1 80 ? 0.647 -6.324 -13.823 1.00 98.06 80 VAL A CA 1
ATOM 578 C C . VAL A 1 80 ? 2.053 -5.741 -13.696 1.00 98.06 80 VAL A C 1
ATOM 580 O O . VAL A 1 80 ? 3.016 -6.454 -13.416 1.00 98.06 80 VAL A O 1
ATOM 583 N N . GLU A 1 81 ? 2.168 -4.432 -13.875 1.00 98.38 81 GLU A N 1
ATOM 584 C CA . GLU A 1 81 ? 3.398 -3.680 -13.715 1.00 98.38 81 GLU A CA 1
ATOM 585 C C . GLU A 1 81 ? 3.857 -3.647 -12.256 1.00 98.38 81 GLU A C 1
ATOM 587 O O . GLU A 1 81 ? 5.033 -3.896 -12.002 1.00 98.38 81 GLU A O 1
ATOM 592 N N . ALA A 1 82 ? 2.950 -3.414 -11.302 1.00 98.19 82 ALA A N 1
ATOM 593 C CA . ALA A 1 82 ? 3.285 -3.438 -9.878 1.00 98.19 82 ALA A CA 1
ATOM 594 C C . ALA A 1 82 ? 3.889 -4.790 -9.450 1.00 98.19 82 ALA A C 1
ATOM 596 O O . ALA A 1 82 ? 4.962 -4.809 -8.848 1.00 98.19 82 ALA A O 1
ATOM 597 N N . ARG A 1 83 ? 3.287 -5.911 -9.871 1.00 98.31 83 ARG A N 1
ATOM 598 C CA . ARG A 1 83 ? 3.797 -7.267 -9.582 1.00 98.31 83 ARG A CA 1
ATOM 599 C C . ARG A 1 83 ? 5.177 -7.525 -10.183 1.00 98.31 83 ARG A C 1
ATOM 601 O O . ARG A 1 83 ? 6.043 -8.110 -9.538 1.00 98.31 83 ARG A O 1
ATOM 608 N N . LYS A 1 84 ? 5.423 -7.050 -11.410 1.00 98.31 84 LYS A N 1
ATOM 609 C CA . LYS A 1 84 ? 6.754 -7.140 -12.042 1.00 98.31 84 LYS A CA 1
ATOM 610 C C . LYS A 1 84 ? 7.804 -6.344 -11.267 1.00 98.31 84 LYS A C 1
ATOM 612 O O . LYS A 1 84 ? 8.927 -6.815 -11.108 1.00 98.31 84 LYS A O 1
ATOM 617 N N . LEU A 1 85 ? 7.450 -5.149 -10.793 1.00 97.88 85 LEU A N 1
ATOM 618 C CA . LEU A 1 85 ? 8.353 -4.317 -9.996 1.00 97.88 85 LEU A CA 1
ATOM 619 C C . LEU A 1 85 ? 8.706 -4.978 -8.671 1.00 97.88 85 LEU A C 1
ATOM 621 O O . LEU A 1 85 ? 9.881 -4.991 -8.314 1.00 97.88 85 LEU A O 1
ATOM 625 N N . GLU A 1 86 ? 7.713 -5.524 -7.968 1.00 96.44 86 GLU A N 1
ATOM 626 C CA . GLU A 1 86 ? 7.938 -6.247 -6.719 1.00 96.44 86 GLU A CA 1
ATOM 627 C C . GLU A 1 86 ? 8.821 -7.474 -6.950 1.00 96.44 86 GLU A C 1
ATOM 629 O O . GLU A 1 86 ? 9.859 -7.593 -6.309 1.00 96.44 86 GLU A O 1
ATOM 634 N N . SER A 1 87 ? 8.479 -8.323 -7.924 1.00 96.25 87 SER A N 1
ATOM 635 C CA . SER A 1 87 ? 9.249 -9.528 -8.248 1.00 96.25 87 SER A CA 1
ATOM 636 C C . SER A 1 87 ? 10.718 -9.214 -8.553 1.00 96.25 87 SER A C 1
ATOM 638 O O . SER A 1 87 ? 11.622 -9.853 -8.010 1.00 96.25 87 SER A O 1
ATOM 640 N N . HIS A 1 88 ? 10.980 -8.185 -9.363 1.00 97.06 88 HIS A N 1
ATOM 641 C CA . HIS A 1 88 ? 12.349 -7.756 -9.637 1.00 97.06 88 HIS A CA 1
ATOM 642 C C . HIS A 1 88 ? 13.025 -7.179 -8.379 1.00 97.06 88 HIS A C 1
ATOM 644 O O . HIS A 1 88 ? 14.186 -7.481 -8.112 1.00 97.06 88 HIS A O 1
ATOM 650 N N . LEU A 1 89 ? 12.319 -6.384 -7.569 1.00 95.94 89 LEU A N 1
ATOM 651 C CA . LEU A 1 89 ? 12.857 -5.833 -6.323 1.00 95.94 89 LEU A CA 1
ATOM 652 C C . LEU A 1 89 ? 13.304 -6.938 -5.356 1.00 95.94 89 LEU A C 1
ATOM 654 O O . LEU A 1 89 ? 14.447 -6.896 -4.906 1.00 95.94 89 LEU A O 1
ATOM 658 N N . VAL A 1 90 ? 12.444 -7.918 -5.065 1.00 92.94 90 VAL A N 1
ATOM 659 C CA . VAL A 1 90 ? 12.749 -8.993 -4.101 1.00 92.94 90 VAL A CA 1
ATOM 660 C C . VAL A 1 90 ? 13.829 -9.947 -4.613 1.00 92.94 90 VAL A C 1
ATOM 662 O O . VAL A 1 90 ? 14.596 -10.484 -3.821 1.00 92.94 90 VAL A O 1
ATOM 665 N N . THR A 1 91 ? 13.957 -10.096 -5.937 1.00 95.00 91 THR A N 1
ATOM 666 C CA . THR A 1 91 ? 15.028 -10.898 -6.555 1.00 95.00 91 THR A CA 1
ATOM 667 C C . THR A 1 91 ? 16.412 -10.294 -6.298 1.00 95.00 91 THR A C 1
ATOM 669 O O . THR A 1 91 ? 17.369 -11.022 -6.046 1.00 95.00 91 THR A O 1
ATOM 672 N N . PHE A 1 92 ? 16.538 -8.964 -6.353 1.00 94.81 92 PHE A N 1
ATOM 673 C CA . PHE A 1 92 ? 17.830 -8.278 -6.207 1.00 94.81 92 PHE A CA 1
ATOM 674 C C . PHE A 1 92 ? 18.087 -7.702 -4.809 1.00 94.81 92 PHE A C 1
ATOM 676 O O . PHE A 1 92 ? 19.228 -7.365 -4.488 1.00 94.81 92 PHE A O 1
ATOM 683 N N . ALA A 1 93 ? 17.052 -7.562 -3.982 1.00 92.88 93 ALA A N 1
ATOM 684 C CA . ALA A 1 93 ? 17.144 -7.074 -2.614 1.00 92.88 93 ALA A CA 1
ATOM 685 C C . ALA A 1 93 ? 16.411 -8.050 -1.681 1.00 92.88 93 ALA A C 1
ATOM 687 O O . ALA A 1 93 ? 15.197 -7.934 -1.539 1.00 92.88 93 ALA A O 1
ATOM 688 N N . PRO A 1 94 ? 17.118 -8.978 -1.006 1.00 87.12 94 PRO A N 1
ATOM 689 C CA . PRO A 1 94 ? 16.479 -9.955 -0.119 1.00 87.12 94 PRO A CA 1
ATOM 690 C C . PRO A 1 94 ? 15.806 -9.304 1.097 1.00 87.12 94 PRO A C 1
ATOM 692 O O . PRO A 1 94 ? 14.871 -9.860 1.653 1.00 87.12 94 PRO A O 1
ATOM 695 N N . ASN A 1 95 ? 16.252 -8.104 1.484 1.00 89.75 95 ASN A N 1
ATOM 696 C CA . ASN A 1 95 ? 15.630 -7.288 2.524 1.00 89.75 95 ASN A CA 1
ATOM 697 C C . ASN A 1 95 ? 15.33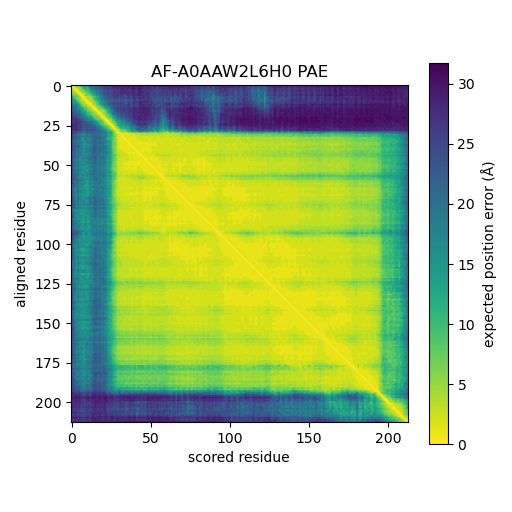9 -5.885 1.971 1.00 89.75 95 ASN A C 1
ATOM 699 O O . ASN A 1 95 ? 16.125 -4.958 2.206 1.00 89.75 95 ASN A O 1
ATOM 703 N N . PRO A 1 96 ? 14.261 -5.700 1.186 1.00 93.50 96 PRO A N 1
ATOM 704 C CA . PRO A 1 96 ? 13.891 -4.383 0.695 1.00 93.50 96 PRO A CA 1
ATOM 705 C C . PRO A 1 96 ? 13.571 -3.443 1.864 1.00 93.50 96 PRO A C 1
ATOM 707 O O . PRO A 1 96 ? 13.040 -3.876 2.888 1.00 93.50 96 PRO A O 1
ATOM 710 N N . PRO A 1 97 ? 13.854 -2.139 1.733 1.00 95.75 97 PRO A N 1
ATOM 711 C CA . PRO A 1 97 ? 13.539 -1.193 2.791 1.00 95.75 97 PRO A CA 1
ATOM 712 C C . PRO A 1 97 ? 12.020 -1.092 2.997 1.00 95.75 97 PRO A C 1
ATOM 714 O O . PRO A 1 97 ? 11.264 -0.989 2.029 1.00 95.75 97 PRO A O 1
ATOM 717 N N . VAL A 1 98 ? 11.587 -1.044 4.262 1.00 96.62 98 VAL A N 1
ATOM 718 C CA . VAL A 1 98 ? 10.169 -1.038 4.686 1.00 96.62 98 VAL A CA 1
ATOM 719 C C .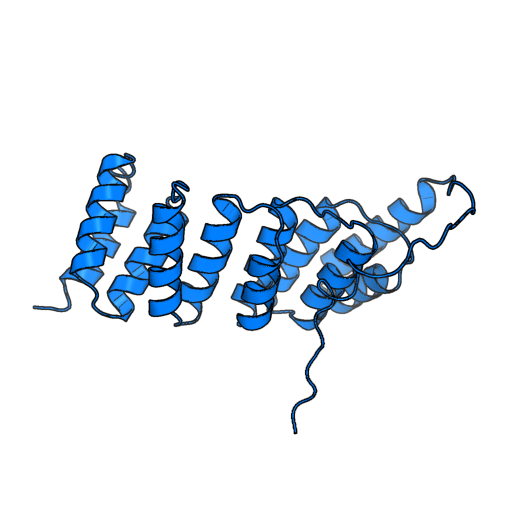 VAL A 1 98 ? 9.329 -0.016 3.916 1.00 96.62 98 VAL A C 1
ATOM 721 O O . VAL A 1 98 ? 8.257 -0.342 3.417 1.00 96.62 98 VAL A O 1
ATOM 724 N N . PHE A 1 99 ? 9.842 1.204 3.713 1.00 96.50 99 PHE A N 1
ATOM 725 C CA . PHE A 1 99 ? 9.102 2.243 2.988 1.00 96.50 99 PHE A CA 1
ATOM 726 C C . PHE A 1 99 ? 8.743 1.841 1.547 1.00 96.50 99 PHE A C 1
ATOM 728 O O . PHE A 1 99 ? 7.742 2.315 1.013 1.00 96.50 99 PHE A O 1
ATOM 735 N N . LEU A 1 100 ? 9.563 1.012 0.894 1.00 97.19 100 LEU A N 1
ATOM 736 C CA . LEU A 1 100 ? 9.335 0.586 -0.483 1.00 97.19 100 LEU A CA 1
ATOM 737 C C . LEU A 1 100 ? 8.282 -0.524 -0.545 1.00 97.19 100 LEU A C 1
ATOM 739 O O . LEU A 1 100 ? 7.440 -0.499 -1.441 1.00 97.19 100 LEU A O 1
ATOM 743 N N . LEU A 1 101 ? 8.270 -1.418 0.447 1.00 97.81 101 LEU A N 1
ATOM 744 C CA . LEU A 1 101 ? 7.208 -2.411 0.631 1.00 97.81 101 LEU A CA 1
ATOM 745 C C . LEU A 1 101 ? 5.869 -1.727 0.936 1.00 97.81 101 LEU A C 1
ATOM 747 O O . LEU A 1 101 ? 4.867 -2.028 0.292 1.00 97.81 101 LEU A O 1
ATOM 751 N N . ASN A 1 102 ? 5.869 -0.693 1.785 1.00 98.19 102 ASN A N 1
ATOM 752 C CA . ASN A 1 102 ? 4.683 0.137 2.031 1.00 98.19 102 ASN A CA 1
ATOM 753 C C . ASN A 1 102 ? 4.140 0.752 0.728 1.00 98.19 102 ASN A C 1
ATOM 755 O O . ASN A 1 102 ? 2.930 0.788 0.514 1.00 98.19 102 ASN A O 1
ATOM 759 N N . ARG A 1 103 ? 5.019 1.197 -0.186 1.00 98.25 103 ARG A N 1
ATOM 760 C CA . ARG A 1 103 ? 4.608 1.728 -1.503 1.00 98.25 103 ARG A CA 1
ATOM 761 C C . ARG A 1 103 ? 4.031 0.660 -2.427 1.00 98.25 103 ARG A C 1
ATOM 763 O O . ARG A 1 103 ? 3.116 0.974 -3.190 1.00 98.25 103 ARG A O 1
ATOM 770 N N . ALA A 1 104 ? 4.535 -0.569 -2.366 1.00 98.31 104 ALA A N 1
ATOM 771 C CA . ALA A 1 104 ? 3.957 -1.695 -3.090 1.00 98.31 104 ALA A CA 1
ATOM 772 C C . ALA A 1 104 ? 2.553 -2.033 -2.552 1.00 98.31 104 ALA A C 1
ATOM 774 O O . ALA A 1 104 ? 1.607 -2.067 -3.338 1.00 98.31 104 ALA A O 1
ATOM 775 N N . ILE A 1 105 ? 2.382 -2.125 -1.225 1.00 98.62 105 ILE A N 1
ATOM 776 C CA . ILE A 1 105 ? 1.076 -2.321 -0.560 1.00 98.62 105 ILE A CA 1
ATOM 777 C C . ILE A 1 105 ? 0.081 -1.226 -0.970 1.00 98.62 105 ILE A C 1
ATOM 779 O O . ILE A 1 105 ? -1.043 -1.520 -1.374 1.00 98.62 105 ILE A O 1
ATOM 783 N N . GLU A 1 106 ? 0.488 0.047 -0.934 1.00 98.12 106 GLU A N 1
ATOM 784 C CA . GLU A 1 106 ? -0.356 1.160 -1.392 1.00 98.12 106 GLU A CA 1
ATOM 785 C C . GLU A 1 106 ? -0.755 1.029 -2.872 1.00 98.12 106 GLU A C 1
ATOM 787 O O . GLU A 1 106 ? -1.884 1.371 -3.246 1.00 98.12 106 GLU A O 1
ATOM 792 N N . SER A 1 107 ? 0.166 0.561 -3.722 1.00 98.31 107 SER A N 1
ATOM 793 C CA . SER A 1 107 ? -0.097 0.317 -5.142 1.00 98.31 107 SER A CA 1
ATOM 794 C C . SER A 1 107 ? -1.126 -0.793 -5.329 1.00 98.31 107 SER A C 1
ATOM 796 O O . SER A 1 107 ? -2.079 -0.606 -6.089 1.00 98.31 107 SER A O 1
ATOM 798 N N . TYR A 1 108 ? -0.989 -1.904 -4.606 1.00 98.62 108 TYR A N 1
ATOM 799 C CA . TYR A 1 108 ? -1.944 -3.012 -4.626 1.00 98.62 108 TYR A CA 1
ATOM 800 C C . TYR A 1 108 ? -3.321 -2.611 -4.113 1.00 98.62 108 TYR A C 1
ATOM 802 O O . TYR A 1 108 ? -4.319 -2.844 -4.799 1.00 98.62 108 TYR A O 1
ATOM 810 N N . GLY A 1 109 ? -3.378 -1.880 -2.999 1.00 98.12 109 GLY A N 1
ATOM 811 C CA . GLY A 1 109 ? -4.626 -1.326 -2.480 1.00 98.12 109 GLY A CA 1
ATOM 812 C C . GLY A 1 109 ? -5.340 -0.428 -3.495 1.00 98.12 109 GLY A C 1
ATOM 813 O O . GLY A 1 109 ? -6.550 -0.539 -3.674 1.00 98.12 109 GLY A O 1
ATOM 814 N N . LYS A 1 110 ? -4.613 0.427 -4.228 1.00 97.56 110 LYS A N 1
ATOM 815 C CA . LYS A 1 110 ? -5.206 1.271 -5.287 1.00 97.56 110 LYS A CA 1
ATOM 816 C C . LYS A 1 110 ? -5.630 0.497 -6.540 1.00 97.56 110 LYS A C 1
ATOM 818 O O . LYS A 1 110 ? -6.489 0.980 -7.281 1.00 97.56 110 LYS A O 1
ATOM 823 N N . CYS A 1 111 ? -5.058 -0.682 -6.765 1.00 97.12 111 CYS A N 1
ATOM 824 C CA . CYS A 1 111 ? -5.470 -1.609 -7.819 1.00 97.12 111 CYS A CA 1
ATOM 825 C C . CYS A 1 111 ? -6.617 -2.543 -7.390 1.00 97.12 111 CYS A C 1
ATOM 827 O O . CYS A 1 111 ? -7.033 -3.366 -8.198 1.00 97.12 111 CYS A O 1
ATOM 829 N N . ASN A 1 112 ? -7.134 -2.414 -6.159 1.00 96.81 112 ASN A N 1
ATOM 830 C CA . ASN A 1 112 ? -8.106 -3.337 -5.561 1.00 96.81 112 ASN A CA 1
ATOM 831 C C . ASN A 1 112 ? -7.613 -4.802 -5.530 1.00 96.81 112 ASN A C 1
ATOM 833 O O . ASN A 1 112 ? -8.392 -5.735 -5.696 1.00 96.81 112 ASN A O 1
ATOM 837 N N . CYS A 1 113 ? -6.305 -5.007 -5.352 1.00 97.88 113 CYS A N 1
ATOM 838 C CA . CYS A 1 113 ? -5.692 -6.329 -5.192 1.00 97.88 113 CYS A CA 1
ATOM 839 C C . CYS A 1 113 ? -5.286 -6.500 -3.729 1.00 97.88 113 CYS A C 1
ATOM 841 O O . CYS A 1 113 ? -4.122 -6.345 -3.366 1.00 97.88 113 CYS A O 1
ATOM 843 N N . LEU A 1 114 ? -6.283 -6.706 -2.870 1.00 98.19 114 LEU A N 1
ATOM 844 C CA . LEU A 1 114 ? -6.086 -6.734 -1.421 1.00 98.19 114 LEU A CA 1
ATOM 845 C C . LEU A 1 114 ? -5.366 -7.994 -0.951 1.00 98.19 114 LEU A C 1
ATOM 847 O O . LEU A 1 114 ? -4.692 -7.947 0.073 1.00 98.19 114 LEU A O 1
ATOM 851 N N . GLU A 1 115 ? -5.489 -9.086 -1.696 1.00 97.94 115 GLU A N 1
ATOM 852 C CA . GLU A 1 115 ? -4.816 -10.350 -1.420 1.00 97.94 115 GLU A CA 1
ATOM 853 C C . GLU A 1 115 ? -3.296 -10.169 -1.506 1.00 97.94 115 GLU A C 1
ATOM 855 O O . GLU A 1 115 ? -2.613 -10.410 -0.516 1.00 97.94 115 GLU A O 1
ATOM 860 N N . ASP A 1 116 ? -2.790 -9.620 -2.618 1.00 97.88 116 ASP A N 1
ATOM 861 C CA . ASP A 1 116 ? -1.360 -9.311 -2.790 1.00 97.88 116 ASP A CA 1
ATOM 862 C C . ASP A 1 116 ? -0.871 -8.310 -1.728 1.00 97.88 116 ASP A C 1
ATOM 864 O O . ASP A 1 116 ? 0.213 -8.450 -1.165 1.00 97.88 116 ASP A O 1
ATOM 868 N N . ALA A 1 117 ? -1.682 -7.286 -1.426 1.00 98.50 117 ALA A N 1
ATOM 869 C CA . ALA A 1 117 ? -1.355 -6.300 -0.397 1.00 98.50 117 ALA A CA 1
ATOM 870 C C . ALA A 1 117 ? -1.214 -6.950 0.987 1.00 98.50 117 ALA A C 1
ATOM 872 O O . ALA A 1 117 ? -0.308 -6.601 1.748 1.00 98.50 117 ALA A O 1
ATOM 873 N N . ARG A 1 118 ? -2.113 -7.887 1.312 1.00 98.38 118 ARG A N 1
ATOM 874 C CA . ARG A 1 118 ? -2.138 -8.584 2.595 1.00 98.38 118 ARG A CA 1
ATOM 875 C C . ARG A 1 118 ? -1.013 -9.600 2.716 1.00 98.38 118 ARG A C 1
ATOM 877 O O . ARG A 1 118 ? -0.386 -9.640 3.770 1.00 98.38 118 ARG A O 1
ATOM 884 N N . GLU A 1 119 ? -0.765 -10.378 1.667 1.00 98.00 119 GLU A N 1
ATOM 885 C CA . GLU A 1 119 ? 0.340 -11.338 1.604 1.00 98.00 119 GLU A CA 1
ATOM 886 C C . GLU A 1 119 ? 1.668 -10.613 1.820 1.00 98.00 119 GLU A C 1
ATOM 888 O O . GLU A 1 119 ? 2.382 -10.922 2.774 1.00 98.00 119 GLU A O 1
ATOM 893 N N . LEU A 1 120 ? 1.920 -9.542 1.058 1.00 97.44 120 LEU A N 1
ATOM 894 C CA . LEU A 1 120 ? 3.132 -8.749 1.224 1.00 97.44 120 LEU A CA 1
ATOM 895 C C . LEU A 1 120 ? 3.236 -8.158 2.633 1.00 97.44 120 LEU A C 1
ATOM 897 O O . LEU A 1 120 ? 4.296 -8.227 3.250 1.00 97.44 120 LEU A O 1
ATOM 901 N N . PHE A 1 121 ? 2.141 -7.609 3.176 1.00 98.19 121 PHE A N 1
ATOM 902 C CA . PHE A 1 121 ? 2.120 -7.119 4.555 1.00 98.19 121 PHE A CA 1
ATOM 903 C C . PHE A 1 121 ? 2.482 -8.223 5.553 1.00 98.19 121 PHE A C 1
ATOM 905 O O . PHE A 1 121 ? 3.199 -7.938 6.506 1.00 98.19 121 PHE A O 1
ATOM 912 N N . ASP A 1 122 ? 2.028 -9.461 5.365 1.00 97.19 122 ASP A N 1
ATOM 913 C CA . ASP A 1 122 ? 2.293 -10.599 6.258 1.00 97.19 122 ASP A CA 1
ATOM 914 C C . ASP A 1 122 ? 3.699 -11.180 6.143 1.00 97.19 122 ASP A C 1
ATOM 916 O O . ASP A 1 122 ? 4.253 -11.649 7.142 1.00 97.19 122 ASP A O 1
ATOM 920 N N . GLU A 1 123 ? 4.320 -11.047 4.982 1.00 94.81 123 GLU A N 1
ATOM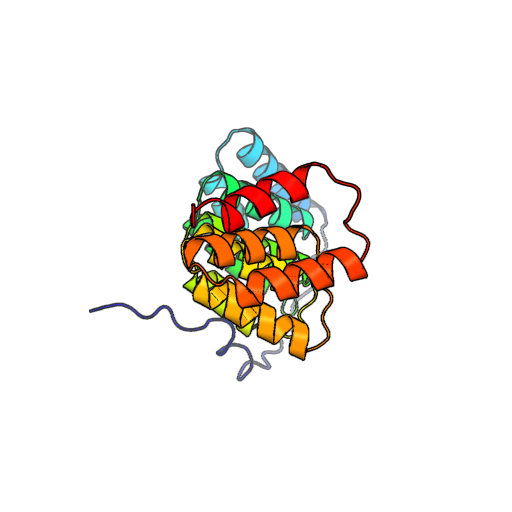 921 C CA . GLU A 1 123 ? 5.685 -11.510 4.741 1.00 94.81 123 GLU A CA 1
ATOM 922 C C . GLU A 1 123 ? 6.750 -10.487 5.176 1.00 94.81 123 GLU A C 1
ATOM 924 O O . GLU A 1 123 ? 7.928 -10.828 5.293 1.00 94.81 123 GLU A O 1
ATOM 929 N N . MET A 1 124 ? 6.361 -9.243 5.487 1.00 94.62 124 MET A N 1
ATOM 930 C CA . MET A 1 124 ? 7.290 -8.228 5.995 1.00 94.62 124 MET A CA 1
ATOM 931 C C . MET A 1 124 ? 7.964 -8.670 7.310 1.00 94.62 124 MET A C 1
ATOM 933 O O . MET A 1 124 ? 7.269 -8.883 8.310 1.00 94.62 124 MET A O 1
ATOM 937 N N . PRO A 1 125 ? 9.313 -8.718 7.367 1.00 90.50 125 PRO A N 1
ATOM 938 C CA . PRO A 1 125 ? 10.032 -9.110 8.580 1.00 90.50 125 PRO A CA 1
ATOM 939 C C . PRO A 1 125 ? 9.905 -8.057 9.686 1.00 90.50 125 PRO A C 1
ATOM 941 O O . PRO A 1 125 ? 9.881 -8.382 10.870 1.00 90.50 125 PRO A O 1
ATOM 944 N N . THR A 1 126 ? 9.808 -6.784 9.301 1.00 92.56 126 THR A N 1
ATOM 945 C CA . THR A 1 126 ? 9.594 -5.651 10.198 1.00 92.56 126 THR A CA 1
ATOM 946 C C . THR A 1 126 ? 8.507 -4.751 9.627 1.00 92.56 126 THR A C 1
ATOM 948 O O . THR A 1 126 ? 8.452 -4.511 8.421 1.00 92.56 126 THR A O 1
ATOM 951 N N . ARG A 1 127 ? 7.623 -4.258 10.499 1.00 94.88 127 ARG A N 1
ATOM 952 C CA . ARG A 1 127 ? 6.519 -3.360 10.142 1.00 94.88 127 ARG A CA 1
ATOM 953 C C . ARG A 1 127 ? 6.616 -2.095 10.971 1.00 94.88 127 ARG A C 1
ATOM 955 O O . ARG A 1 127 ? 6.785 -2.155 12.185 1.00 94.88 127 ARG A O 1
ATOM 962 N N . ASP A 1 128 ? 6.486 -0.958 10.308 1.00 95.06 128 ASP A N 1
ATOM 963 C CA . ASP A 1 128 ? 6.392 0.356 10.936 1.00 95.06 128 ASP A CA 1
ATOM 964 C C . ASP A 1 128 ? 4.954 0.890 10.875 1.00 95.06 128 ASP A C 1
ATOM 966 O O . ASP A 1 128 ? 4.089 0.316 10.210 1.00 95.06 128 ASP A O 1
ATOM 970 N N . GLY A 1 129 ? 4.680 2.022 11.532 1.00 96.88 129 GLY A N 1
ATOM 971 C CA . GLY A 1 129 ? 3.359 2.663 11.468 1.00 96.88 129 GLY A CA 1
ATOM 972 C C . GLY A 1 129 ? 2.892 2.956 10.033 1.00 96.88 129 GLY A C 1
ATOM 973 O O . GLY A 1 129 ? 1.694 2.915 9.756 1.00 96.88 129 GLY A O 1
ATOM 974 N N . GLY A 1 130 ? 3.825 3.170 9.097 1.00 97.38 130 GLY A N 1
ATOM 975 C CA . GLY A 1 130 ? 3.533 3.308 7.670 1.00 97.38 130 GLY A CA 1
ATOM 976 C C . GLY A 1 130 ? 2.980 2.027 7.037 1.00 97.38 130 GLY A C 1
ATOM 977 O O . GLY A 1 130 ? 2.050 2.108 6.237 1.00 97.38 130 GLY A O 1
ATOM 978 N N . SER A 1 131 ? 3.492 0.864 7.440 1.00 98.06 131 SER A N 1
ATOM 979 C CA . SER A 1 131 ? 3.060 -0.459 6.969 1.00 98.06 131 SER A CA 1
ATOM 980 C C . SER A 1 131 ? 1.605 -0.715 7.359 1.00 98.06 131 SER A C 1
ATOM 982 O O . SER A 1 131 ? 0.764 -1.037 6.517 1.00 98.06 131 SER A O 1
ATOM 984 N N . TRP A 1 132 ? 1.284 -0.489 8.638 1.00 98.44 132 TRP A N 1
ATOM 985 C CA . TRP A 1 132 ? -0.078 -0.609 9.165 1.00 98.44 132 TRP A CA 1
ATOM 986 C C . TRP A 1 132 ? -1.022 0.378 8.491 1.00 98.44 132 TRP A C 1
ATOM 988 O O . TRP A 1 132 ? -2.095 -0.003 8.027 1.00 98.44 132 TRP A O 1
ATOM 998 N N . ASN A 1 133 ? -0.597 1.638 8.376 1.00 98.19 133 ASN A N 1
ATOM 999 C CA . ASN A 1 133 ? -1.387 2.670 7.727 1.00 98.19 133 ASN A CA 1
ATOM 1000 C C . ASN A 1 133 ? -1.704 2.324 6.265 1.00 98.19 133 ASN A C 1
ATOM 1002 O O . ASN A 1 133 ? -2.847 2.499 5.841 1.00 98.19 133 ASN A O 1
ATOM 1006 N N . ALA A 1 134 ? -0.725 1.826 5.502 1.00 98.19 134 ALA A N 1
ATOM 1007 C CA . ALA A 1 134 ? -0.915 1.432 4.109 1.00 98.19 134 ALA A CA 1
ATOM 1008 C C . ALA A 1 134 ? -1.988 0.342 3.979 1.00 98.19 134 ALA A C 1
ATOM 1010 O O . ALA A 1 134 ? -2.911 0.490 3.174 1.00 98.19 134 ALA A O 1
ATOM 1011 N N . MET A 1 135 ? -1.920 -0.698 4.816 1.00 98.69 135 MET A N 1
ATOM 1012 C CA . MET A 1 135 ? -2.861 -1.818 4.761 1.00 98.69 135 MET A CA 1
ATOM 1013 C C . MET A 1 135 ? -4.262 -1.450 5.278 1.00 98.69 135 MET A C 1
ATOM 1015 O O . MET A 1 135 ? -5.256 -1.756 4.621 1.00 98.69 135 MET A O 1
ATOM 1019 N N . ILE A 1 136 ? -4.364 -0.719 6.396 1.00 98.62 136 ILE A N 1
ATOM 1020 C CA . ILE A 1 136 ? -5.647 -0.211 6.927 1.00 98.62 136 ILE A CA 1
ATOM 1021 C C . ILE A 1 136 ? -6.331 0.688 5.888 1.00 98.62 136 ILE A C 1
ATOM 1023 O O . ILE A 1 136 ? -7.526 0.553 5.625 1.00 98.62 136 ILE A O 1
ATOM 1027 N N . THR A 1 137 ? -5.567 1.580 5.252 1.00 98.19 137 THR A N 1
ATOM 1028 C CA . THR A 1 137 ? -6.083 2.459 4.194 1.00 98.19 137 THR A CA 1
ATOM 1029 C C . THR A 1 137 ? -6.543 1.656 2.976 1.00 98.19 137 THR A C 1
ATOM 1031 O O . THR A 1 137 ? -7.556 2.001 2.365 1.00 98.19 137 THR A O 1
ATOM 1034 N N . ALA A 1 138 ? -5.809 0.602 2.599 1.00 98.44 138 ALA A N 1
ATOM 1035 C CA . ALA A 1 138 ? -6.185 -0.274 1.495 1.00 98.44 138 ALA A CA 1
ATOM 1036 C C . ALA A 1 138 ? -7.520 -0.977 1.773 1.00 98.44 138 ALA A C 1
ATOM 1038 O O . ALA A 1 138 ? -8.396 -0.947 0.912 1.00 98.44 138 ALA A O 1
ATOM 1039 N N . TYR A 1 139 ? -7.715 -1.526 2.973 1.00 98.62 139 TYR A N 1
ATOM 1040 C CA . TYR A 1 139 ? -8.983 -2.145 3.354 1.00 98.62 139 TYR A CA 1
ATOM 1041 C C . TYR A 1 139 ? -10.146 -1.156 3.390 1.00 98.62 139 TYR A C 1
ATOM 1043 O O . TYR A 1 139 ? -11.155 -1.376 2.718 1.00 98.62 139 TYR A O 1
ATOM 1051 N N . SER A 1 140 ? -9.972 -0.031 4.087 1.00 97.56 140 SER A N 1
ATOM 1052 C CA . SER A 1 140 ? -11.002 1.007 4.209 1.00 97.56 140 SER A CA 1
ATOM 1053 C C . SER A 1 140 ? -11.489 1.494 2.838 1.00 97.56 140 SER A C 1
ATOM 1055 O O . SER A 1 140 ? -12.686 1.548 2.581 1.00 97.56 140 SER A O 1
ATOM 1057 N N . ARG A 1 141 ? -10.572 1.777 1.902 1.00 96.19 141 ARG A N 1
ATOM 1058 C CA . ARG A 1 141 ? -10.932 2.294 0.566 1.00 96.19 141 ARG A CA 1
ATOM 1059 C C . ARG A 1 141 ? -11.616 1.287 -0.352 1.00 96.19 141 ARG A C 1
ATOM 1061 O O . ARG A 1 141 ? -12.226 1.705 -1.331 1.00 96.19 141 ARG A O 1
ATOM 1068 N N . ASN A 1 142 ? -11.476 -0.005 -0.081 1.00 97.00 142 ASN A N 1
ATOM 1069 C CA . ASN A 1 142 ? -12.001 -1.073 -0.929 1.00 97.00 142 ASN A CA 1
ATOM 1070 C C . ASN A 1 142 ? -13.188 -1.797 -0.267 1.00 97.00 142 ASN A C 1
ATOM 1072 O O . ASN A 1 142 ? -13.446 -2.961 -0.560 1.00 97.00 142 ASN A O 1
ATOM 1076 N N . GLY A 1 143 ? -13.906 -1.117 0.637 1.00 95.00 143 GLY A N 1
ATOM 1077 C CA . GLY A 1 143 ? -15.137 -1.630 1.250 1.00 95.00 143 GLY A CA 1
ATOM 1078 C C . GLY A 1 143 ? -14.919 -2.761 2.259 1.00 95.00 143 GLY A C 1
ATOM 1079 O O . GLY A 1 143 ? -15.865 -3.450 2.624 1.00 95.00 143 GLY A O 1
ATOM 1080 N N . ARG A 1 144 ? -13.682 -2.967 2.721 1.00 97.56 144 ARG A N 1
ATOM 1081 C CA . ARG A 1 144 ? -13.319 -3.979 3.723 1.00 97.56 144 ARG A CA 1
ATOM 1082 C C . ARG A 1 144 ? -13.208 -3.337 5.104 1.00 97.56 144 ARG A C 1
ATOM 1084 O O . ARG A 1 144 ? -12.169 -3.394 5.756 1.00 97.56 144 ARG A O 1
ATOM 1091 N N . ALA A 1 145 ? -14.279 -2.658 5.512 1.00 96.62 145 ALA A N 1
ATOM 1092 C CA . ALA A 1 145 ? -14.311 -1.848 6.726 1.00 96.62 145 ALA A CA 1
ATOM 1093 C C . ALA A 1 145 ? -14.002 -2.674 7.986 1.00 96.62 145 ALA A C 1
ATOM 1095 O O . ALA A 1 145 ? -13.132 -2.286 8.761 1.00 96.62 145 ALA A O 1
ATOM 1096 N N . GLU A 1 146 ? -14.625 -3.842 8.157 1.00 97.19 146 GLU A N 1
ATOM 1097 C CA . GLU A 1 146 ? -14.367 -4.722 9.308 1.00 97.19 146 GLU A CA 1
ATOM 1098 C C . GLU A 1 146 ? -12.893 -5.142 9.403 1.00 97.19 146 GLU A C 1
ATOM 1100 O O . GLU A 1 146 ? -12.297 -5.072 10.479 1.00 97.19 146 GLU A O 1
ATOM 1105 N N . ASP A 1 147 ? -12.261 -5.491 8.277 1.00 98.12 147 ASP A N 1
ATOM 1106 C CA . ASP A 1 147 ? -10.838 -5.842 8.245 1.00 98.12 147 ASP A CA 1
ATOM 1107 C C . ASP A 1 147 ? -9.944 -4.647 8.600 1.00 98.12 147 ASP A C 1
ATOM 1109 O O . ASP A 1 147 ? -8.937 -4.807 9.295 1.00 98.12 147 ASP A O 1
ATOM 1113 N N . ALA A 1 148 ? -10.310 -3.436 8.164 1.00 98.25 148 ALA A N 1
ATOM 1114 C CA . ALA A 1 148 ? -9.598 -2.212 8.526 1.00 98.25 148 ALA A CA 1
ATOM 1115 C C . ALA A 1 148 ? -9.669 -1.945 10.040 1.00 98.25 148 ALA A C 1
ATOM 1117 O O . ALA A 1 148 ? -8.646 -1.635 10.658 1.00 98.25 148 ALA A O 1
ATOM 1118 N N . LEU A 1 149 ? 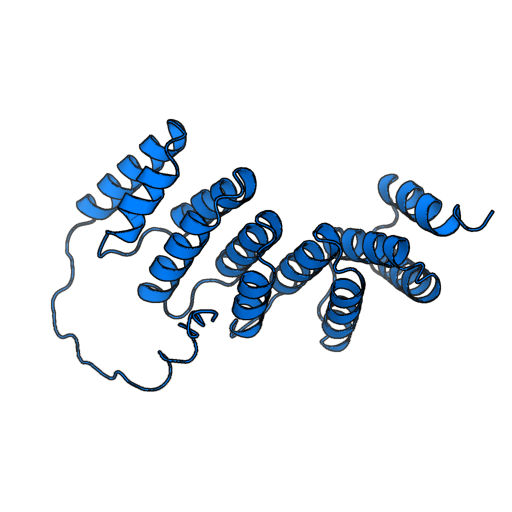-10.853 -2.100 10.643 1.00 97.38 149 LEU A N 1
ATOM 1119 C CA . LEU A 1 149 ? -11.071 -1.920 12.081 1.00 97.38 149 LEU A CA 1
ATOM 1120 C C . LEU A 1 149 ? -10.354 -2.999 12.901 1.00 97.38 149 LEU A C 1
ATOM 1122 O O . LEU A 1 149 ? -9.676 -2.683 13.881 1.00 97.38 149 LEU A O 1
ATOM 1126 N N . GLY A 1 150 ? -10.437 -4.260 12.474 1.00 97.50 150 GLY A N 1
ATOM 1127 C CA . GLY A 1 150 ? -9.718 -5.368 13.101 1.00 97.50 150 GLY A CA 1
ATOM 1128 C C . GLY A 1 150 ? -8.202 -5.163 13.056 1.00 97.50 150 GLY A C 1
ATOM 1129 O O . GLY A 1 150 ? -7.512 -5.343 14.064 1.00 97.50 150 GLY A O 1
ATOM 1130 N N . LEU A 1 151 ? -7.677 -4.706 11.915 1.00 98.12 151 LEU A N 1
ATOM 1131 C CA . LEU A 1 151 ? -6.251 -4.432 11.765 1.00 98.12 151 LEU A CA 1
ATOM 1132 C C . LEU A 1 151 ? -5.793 -3.231 12.607 1.00 98.12 151 LEU A C 1
ATOM 1134 O O . LEU A 1 151 ? -4.698 -3.268 13.166 1.00 98.12 151 LEU A O 1
ATOM 1138 N N . PHE A 1 152 ? -6.632 -2.205 12.761 1.00 97.31 152 PHE A N 1
ATOM 1139 C CA . PHE A 1 152 ? -6.367 -1.083 13.665 1.00 97.31 152 PHE A CA 1
ATOM 1140 C C . PHE A 1 152 ? -6.340 -1.508 15.140 1.00 97.31 152 PHE A C 1
ATOM 1142 O O . PHE A 1 152 ? -5.445 -1.104 15.884 1.00 97.31 152 PHE A O 1
ATOM 1149 N N . SER A 1 153 ? -7.265 -2.370 15.567 1.00 96.06 153 SER A N 1
ATOM 1150 C CA . SER A 1 153 ? -7.240 -2.944 16.918 1.00 96.06 153 SER A CA 1
ATOM 1151 C C . SER A 1 153 ? -5.936 -3.702 17.182 1.00 96.06 153 SER A C 1
ATOM 1153 O O . SER A 1 153 ? -5.325 -3.523 18.236 1.00 96.06 153 SER A O 1
ATOM 1155 N N . LYS A 1 154 ? -5.459 -4.483 16.202 1.00 96.94 154 LYS A N 1
ATOM 1156 C CA . LYS A 1 154 ? -4.168 -5.181 16.290 1.00 96.94 154 LYS A CA 1
ATOM 1157 C C . LYS A 1 154 ? -2.983 -4.207 16.359 1.00 96.94 154 LYS A C 1
ATOM 1159 O O . LYS A 1 154 ? -2.126 -4.368 17.221 1.00 96.94 154 LYS A O 1
ATOM 1164 N N . MET A 1 155 ? -2.974 -3.168 15.521 1.00 96.06 155 MET A N 1
ATOM 1165 C CA . MET A 1 155 ? -1.958 -2.106 15.541 1.00 96.06 155 MET A CA 1
ATOM 1166 C C . MET A 1 155 ? -1.820 -1.472 16.937 1.00 96.06 155 MET A C 1
ATOM 1168 O O . MET A 1 155 ? -0.709 -1.322 17.445 1.00 96.06 155 MET A O 1
ATOM 1172 N N . ASN A 1 156 ? -2.950 -1.148 17.577 1.00 92.50 156 ASN A N 1
ATOM 1173 C CA . ASN A 1 156 ? -2.968 -0.576 18.926 1.00 92.50 156 ASN A CA 1
ATOM 1174 C C . ASN A 1 156 ? -2.502 -1.573 19.994 1.00 92.50 156 ASN A C 1
ATOM 1176 O O . ASN A 1 156 ? -1.786 -1.181 20.913 1.00 92.50 156 ASN A O 1
ATOM 1180 N N . ALA A 1 157 ? -2.897 -2.845 19.885 1.00 94.44 157 ALA A N 1
ATOM 1181 C CA . ALA A 1 157 ? -2.474 -3.894 20.813 1.00 94.44 157 ALA A CA 1
ATOM 1182 C C . ALA A 1 157 ? -0.953 -4.127 20.774 1.00 94.44 157 ALA A C 1
ATOM 1184 O O . ALA A 1 157 ? -0.351 -4.425 21.802 1.00 94.44 157 ALA A O 1
ATOM 1185 N N . GLU A 1 158 ? -0.324 -3.928 19.613 1.00 94.75 158 GLU A N 1
ATOM 1186 C CA . GLU A 1 158 ? 1.134 -3.971 19.441 1.00 94.75 158 GLU A CA 1
ATOM 1187 C C . GLU A 1 158 ? 1.836 -2.654 19.833 1.00 94.75 158 GLU A C 1
ATOM 1189 O O . GLU A 1 158 ? 3.052 -2.530 19.695 1.00 94.75 158 GLU A O 1
ATOM 1194 N N . GLY A 1 159 ? 1.098 -1.658 20.336 1.00 93.00 159 GLY A N 1
ATOM 1195 C CA . GLY A 1 159 ? 1.657 -0.379 20.783 1.00 93.00 159 GLY A CA 1
ATOM 1196 C C . GLY A 1 159 ? 2.158 0.520 19.649 1.00 93.00 159 GLY A C 1
ATOM 1197 O O . GLY A 1 159 ? 2.926 1.451 19.898 1.00 93.00 159 GLY A O 1
ATOM 1198 N N . VAL A 1 160 ? 1.741 0.269 18.404 1.00 94.31 160 VAL A N 1
ATOM 1199 C CA . VAL A 1 160 ? 2.152 1.068 17.246 1.00 94.31 160 VAL A CA 1
ATOM 1200 C C . VAL A 1 160 ? 1.262 2.305 17.132 1.00 94.31 160 VAL A C 1
ATOM 1202 O O . VAL A 1 160 ? 0.042 2.208 17.022 1.00 94.31 160 VAL A O 1
ATOM 1205 N N . PHE A 1 161 ? 1.872 3.491 17.123 1.00 90.38 161 PHE A N 1
ATOM 1206 C CA . PHE A 1 161 ? 1.137 4.754 17.045 1.00 90.38 161 PHE A CA 1
ATOM 1207 C C . PHE A 1 161 ? 0.478 4.964 15.679 1.00 90.38 161 PHE A C 1
ATOM 1209 O O . PHE A 1 161 ? 1.137 4.953 14.636 1.00 90.38 161 PHE A O 1
ATOM 1216 N N . ALA A 1 162 ? -0.831 5.203 15.700 1.00 92.31 162 ALA A N 1
ATOM 1217 C CA . ALA A 1 162 ? -1.610 5.548 14.522 1.00 92.31 162 ALA A CA 1
ATOM 1218 C C . ALA A 1 162 ? -1.336 6.984 14.053 1.00 92.31 162 ALA A C 1
ATOM 1220 O O . ALA A 1 162 ? -1.165 7.904 14.852 1.00 92.31 162 ALA A O 1
ATOM 1221 N N . SER A 1 163 ? -1.313 7.170 12.732 1.00 91.62 163 SER A N 1
ATOM 1222 C CA . SER A 1 163 ? -1.176 8.488 12.105 1.00 91.62 163 SER A CA 1
ATOM 1223 C C . SER A 1 163 ? -2.541 9.138 11.860 1.00 91.62 163 SER A C 1
ATOM 1225 O O . SER A 1 163 ? -3.574 8.468 11.888 1.00 91.62 163 SER A O 1
ATOM 1227 N N . GLU A 1 164 ? -2.552 10.429 11.522 1.00 90.88 164 GLU A N 1
ATOM 1228 C CA . GLU A 1 164 ? -3.766 11.148 11.110 1.00 90.88 164 GLU A CA 1
ATOM 1229 C C . GLU A 1 164 ? -4.525 10.419 9.982 1.00 90.88 164 GLU A C 1
ATOM 1231 O O . GLU A 1 164 ? -5.743 10.241 10.039 1.00 90.88 164 GLU A O 1
ATOM 1236 N N . VAL A 1 165 ? -3.792 9.915 8.982 1.00 92.25 165 VAL A N 1
ATOM 1237 C CA . VAL A 1 165 ? -4.352 9.154 7.851 1.00 92.25 165 VAL A CA 1
ATOM 1238 C C . VAL A 1 165 ? -4.976 7.837 8.318 1.00 92.25 165 VAL A C 1
ATOM 1240 O O . VAL A 1 165 ? -6.021 7.423 7.805 1.00 92.25 165 VAL A O 1
ATOM 1243 N N . THR A 1 166 ? -4.369 7.202 9.320 1.00 95.12 166 THR A N 1
ATOM 1244 C CA . THR A 1 166 ? -4.866 5.957 9.911 1.00 95.12 166 THR A CA 1
ATOM 1245 C C . THR A 1 166 ? -6.199 6.208 10.598 1.00 95.12 166 THR A C 1
ATOM 1247 O O . THR A 1 166 ? -7.182 5.545 10.279 1.00 95.12 166 THR A O 1
ATOM 1250 N N . PHE A 1 167 ? -6.272 7.230 11.455 1.00 94.06 167 PHE A N 1
ATOM 1251 C CA . PHE A 1 167 ? -7.519 7.618 12.112 1.00 94.06 167 PHE A CA 1
ATOM 1252 C C . PHE A 1 167 ? -8.618 7.981 11.115 1.00 94.06 167 PHE A C 1
ATOM 1254 O O . PHE A 1 167 ? -9.772 7.614 11.319 1.00 94.06 167 PHE A O 1
ATOM 1261 N N . ALA A 1 168 ? -8.275 8.655 10.014 1.00 93.06 168 ALA A N 1
ATOM 1262 C CA . ALA A 1 168 ? -9.263 9.073 9.026 1.00 93.06 168 ALA A CA 1
ATOM 1263 C C . ALA A 1 168 ? -9.866 7.863 8.300 1.00 93.06 168 ALA A C 1
ATOM 1265 O O . ALA A 1 168 ? -11.069 7.838 8.045 1.00 93.06 168 ALA A O 1
ATOM 1266 N N . SER A 1 169 ? -9.035 6.861 8.003 1.00 95.75 169 SER A N 1
ATOM 1267 C CA . SER A 1 169 ? -9.459 5.602 7.378 1.00 95.75 169 SER A CA 1
ATOM 1268 C C . SER A 1 169 ? -10.305 4.755 8.336 1.00 95.75 169 SER A C 1
ATOM 1270 O O . SER A 1 169 ? -11.336 4.209 7.947 1.00 95.75 169 SER A O 1
ATOM 1272 N N . VAL A 1 170 ? -9.916 4.693 9.612 1.00 96.06 170 VAL A N 1
ATOM 1273 C CA . VAL A 1 170 ? -10.649 3.956 10.653 1.00 96.06 170 VAL A CA 1
ATOM 1274 C C . VAL A 1 170 ? -12.004 4.598 10.932 1.00 96.06 170 VAL A C 1
ATOM 1276 O O . VAL A 1 170 ? -13.003 3.894 10.933 1.00 96.06 170 VAL A O 1
ATOM 1279 N N . LEU A 1 171 ? -12.075 5.923 11.097 1.00 93.56 171 LEU A N 1
ATOM 1280 C CA . LEU A 1 171 ? -13.354 6.613 11.299 1.00 93.56 171 LEU A CA 1
ATOM 1281 C C . LEU A 1 171 ? -14.283 6.479 10.089 1.00 93.56 171 LEU A C 1
ATOM 1283 O O . LEU A 1 171 ? -15.479 6.293 10.282 1.00 93.56 171 LEU A O 1
ATOM 1287 N N . GLY A 1 172 ? -13.743 6.533 8.865 1.00 92.50 172 GLY A N 1
ATOM 1288 C CA . GLY A 1 172 ? -14.518 6.225 7.659 1.00 92.50 172 GLY A CA 1
ATOM 1289 C C . GLY A 1 172 ? -15.105 4.814 7.718 1.00 92.50 172 GLY A C 1
ATOM 1290 O O . GLY A 1 172 ? -16.310 4.648 7.579 1.00 92.50 172 GLY A O 1
ATOM 1291 N N . SER A 1 173 ? -14.271 3.831 8.065 1.00 95.44 173 SER A N 1
ATOM 1292 C CA . SER A 1 173 ? -14.696 2.433 8.209 1.00 95.44 173 SER A CA 1
ATOM 1293 C C . SER A 1 173 ? -15.741 2.252 9.318 1.00 95.44 173 SER A C 1
ATOM 1295 O O . SER A 1 173 ? -16.700 1.518 9.119 1.00 95.44 173 SER A O 1
ATOM 1297 N N . CYS A 1 174 ? -15.624 2.948 10.458 1.00 93.81 174 CYS A N 1
ATOM 1298 C CA . CYS A 1 174 ? -16.657 2.937 11.502 1.00 93.81 174 CYS A CA 1
ATOM 1299 C C . CYS A 1 174 ? -17.998 3.472 10.989 1.00 93.81 174 CYS A C 1
ATOM 1301 O O . CYS A 1 174 ? -19.039 2.966 11.392 1.00 93.81 174 CYS A O 1
ATOM 1303 N N . GLY A 1 175 ? -17.975 4.498 10.133 1.00 91.19 175 GLY A N 1
ATOM 1304 C CA . GLY A 1 175 ? -19.176 5.020 9.484 1.00 91.19 175 GLY A CA 1
ATOM 1305 C C . GLY A 1 175 ? -19.815 3.993 8.551 1.00 91.19 175 GLY A C 1
ATOM 1306 O O . GLY A 1 175 ? -21.027 3.808 8.608 1.00 91.19 175 GLY A O 1
ATOM 1307 N N . ASP A 1 176 ? -19.000 3.281 7.768 1.00 91.75 176 ASP A N 1
ATOM 1308 C CA . ASP A 1 176 ? -19.470 2.270 6.812 1.00 91.75 176 ASP A CA 1
ATOM 1309 C C . ASP A 1 176 ? -20.170 1.077 7.493 1.00 91.75 176 ASP A C 1
ATOM 1311 O O . ASP A 1 176 ? -21.109 0.521 6.926 1.00 91.75 176 ASP A O 1
ATOM 1315 N N . VAL A 1 177 ? -19.748 0.696 8.708 1.00 93.31 177 VAL A N 1
ATOM 1316 C CA . VAL A 1 177 ? -20.347 -0.417 9.483 1.00 93.31 177 VAL A CA 1
ATOM 1317 C C . VAL A 1 177 ? -21.190 0.029 10.685 1.00 93.31 177 VAL A C 1
ATOM 1319 O O . VAL A 1 177 ? -21.624 -0.804 11.473 1.00 93.31 177 VAL A O 1
ATOM 1322 N N . LEU A 1 178 ? -21.438 1.334 10.840 1.00 90.62 178 LEU A N 1
ATOM 1323 C CA . LEU A 1 178 ? -22.202 1.921 11.955 1.00 90.62 178 LEU A CA 1
ATOM 1324 C C . LEU A 1 178 ? -21.656 1.578 13.364 1.00 90.62 178 LEU A C 1
ATOM 1326 O O . LEU A 1 178 ? -22.391 1.563 14.354 1.00 90.62 178 LEU A O 1
ATOM 1330 N N . GLU A 1 179 ? -20.341 1.383 13.483 1.00 87.38 179 GLU A N 1
ATOM 1331 C CA . GLU A 1 179 ? -19.640 1.056 14.735 1.00 87.38 179 GLU A CA 1
ATOM 1332 C C . GLU A 1 179 ? -19.391 2.307 15.603 1.00 87.38 179 GLU A C 1
ATOM 1334 O O . GLU A 1 179 ? -18.273 2.823 15.752 1.00 87.38 179 GLU A O 1
ATOM 1339 N N . LEU A 1 180 ? -20.468 2.829 16.200 1.00 86.88 180 LEU A N 1
ATOM 1340 C CA . LEU A 1 180 ? -20.453 4.067 16.994 1.00 86.88 180 LEU A CA 1
ATOM 1341 C C . LEU A 1 180 ? -19.523 3.998 18.212 1.00 86.88 180 LEU A C 1
ATOM 1343 O O . LEU A 1 180 ? -18.878 4.989 18.567 1.00 86.88 180 LEU A O 1
ATOM 1347 N N . TRP A 1 181 ? -19.449 2.842 18.871 1.00 88.19 181 TRP A N 1
ATOM 1348 C CA . TRP A 1 181 ? -18.641 2.685 20.077 1.00 88.19 181 TRP A CA 1
ATOM 1349 C C . TRP A 1 181 ? -17.146 2.801 19.773 1.00 88.19 181 TRP A C 1
ATOM 1351 O O . TRP A 1 181 ? -16.432 3.557 20.440 1.00 88.19 181 TRP A O 1
ATOM 1361 N N . LEU A 1 182 ? -16.677 2.115 18.729 1.00 88.50 182 LEU A N 1
ATOM 1362 C CA . LEU A 1 182 ? -15.290 2.220 18.292 1.00 88.50 182 LEU A CA 1
ATOM 1363 C C . LEU A 1 182 ? -14.975 3.630 17.784 1.00 88.50 182 LEU A C 1
ATOM 1365 O O . LEU A 1 182 ? -13.934 4.180 18.132 1.00 88.50 182 LEU A O 1
ATOM 1369 N N . SER A 1 183 ? -15.898 4.260 17.051 1.00 88.81 183 SER A N 1
ATOM 1370 C CA . SER A 1 183 ? -15.752 5.656 16.616 1.00 88.81 183 SER A CA 1
ATOM 1371 C C . SER A 1 183 ? -15.506 6.617 17.792 1.00 88.81 183 SER A C 1
ATOM 1373 O O . SER A 1 183 ? -14.597 7.450 17.740 1.00 88.81 183 SER A O 1
ATOM 1375 N N . ARG A 1 184 ? -16.224 6.448 18.914 1.00 87.88 184 ARG A N 1
ATOM 1376 C CA . ARG A 1 184 ? -16.002 7.238 20.143 1.00 87.88 184 ARG A CA 1
ATOM 1377 C C . ARG A 1 184 ? -14.637 6.975 20.780 1.00 87.88 184 ARG A C 1
ATOM 1379 O O . ARG A 1 184 ? -13.990 7.923 21.225 1.00 87.88 184 ARG A O 1
ATOM 1386 N N . GLN A 1 185 ? -14.183 5.722 20.816 1.00 90.12 185 GLN A N 1
ATOM 1387 C CA . GLN A 1 185 ? -12.847 5.389 21.329 1.00 90.12 185 GLN A CA 1
ATOM 1388 C C . GLN A 1 185 ? -11.749 6.015 20.465 1.00 90.12 185 GLN A C 1
ATOM 1390 O O . GLN A 1 185 ? -10.832 6.655 20.983 1.00 90.12 185 GLN A O 1
ATOM 1395 N N . VAL A 1 186 ? -11.879 5.885 19.144 1.00 89.38 186 VAL A N 1
ATOM 1396 C CA . VAL A 1 186 ? -10.961 6.472 18.165 1.00 89.38 186 VAL A CA 1
ATOM 1397 C C . VAL A 1 186 ? -10.929 7.991 18.304 1.00 89.38 186 VAL A C 1
ATOM 1399 O O . VAL A 1 186 ? -9.850 8.577 18.319 1.00 89.38 186 VAL A O 1
ATOM 1402 N N . HIS A 1 187 ? -12.081 8.634 18.500 1.00 85.00 187 HIS A N 1
ATOM 1403 C CA . HIS A 1 187 ? -12.144 10.066 18.779 1.00 85.00 187 HIS A CA 1
ATOM 1404 C C . HIS A 1 187 ? -11.347 10.452 20.038 1.00 85.00 187 HIS A C 1
ATOM 1406 O O . HIS A 1 187 ? -10.562 11.398 20.002 1.00 85.00 187 HIS A O 1
ATOM 1412 N N . GLY A 1 188 ? -11.476 9.687 21.127 1.00 88.44 188 GLY A N 1
ATOM 1413 C CA . GLY A 1 188 ? -10.670 9.888 22.336 1.00 88.44 188 GLY A CA 1
ATOM 1414 C C . GLY A 1 188 ? -9.160 9.775 22.080 1.00 88.44 188 GLY A C 1
ATOM 1415 O O . GLY A 1 188 ? -8.388 10.579 22.604 1.00 88.44 188 GLY A O 1
ATOM 1416 N N . LEU A 1 189 ? -8.733 8.833 21.230 1.00 87.00 189 LEU A N 1
ATOM 1417 C CA . LEU A 1 189 ? -7.328 8.698 20.821 1.00 87.00 189 LEU A CA 1
ATOM 1418 C C . LEU A 1 189 ? -6.849 9.902 19.999 1.00 87.00 189 LEU A C 1
ATOM 1420 O O . LEU A 1 189 ? -5.776 10.431 20.274 1.00 87.00 189 LEU A O 1
ATOM 1424 N N . VAL A 1 190 ? -7.655 10.378 19.048 1.00 86.75 190 VAL A N 1
ATOM 1425 C CA . VAL A 1 190 ? -7.357 11.575 18.239 1.00 86.75 190 VAL A CA 1
ATOM 1426 C C . VAL A 1 190 ? -7.143 12.804 19.132 1.00 86.75 190 VAL A C 1
ATOM 1428 O O . VAL A 1 190 ? -6.181 13.547 18.927 1.00 86.75 190 VAL A O 1
ATOM 1431 N N . LEU A 1 191 ? -7.987 12.988 20.158 1.00 84.38 191 LEU A N 1
ATOM 1432 C CA . LEU A 1 191 ? -7.837 14.064 21.145 1.00 84.38 191 LEU A CA 1
ATOM 1433 C C . LEU A 1 191 ? -6.558 13.908 21.974 1.00 84.38 191 LEU A C 1
ATOM 1435 O O . LEU A 1 191 ? -5.793 14.859 22.116 1.00 84.38 191 LEU A O 1
ATOM 1439 N N . LYS A 1 192 ? -6.302 12.698 22.483 1.00 83.69 192 LYS A N 1
ATOM 1440 C CA . LYS A 1 192 ? -5.113 12.388 23.290 1.00 83.69 192 LYS A CA 1
ATOM 1441 C C . LYS A 1 192 ? -3.809 12.626 22.523 1.00 83.69 192 LYS A C 1
ATOM 1443 O O . LYS A 1 192 ? -2.828 13.055 23.123 1.00 83.69 192 LYS A O 1
ATOM 1448 N N . TYR A 1 193 ? -3.796 12.355 21.220 1.00 83.06 193 TYR A N 1
ATOM 1449 C CA . TYR A 1 193 ? -2.632 12.579 20.359 1.00 83.06 193 TYR A CA 1
ATOM 1450 C C . TYR A 1 193 ? -2.510 14.014 19.825 1.00 83.06 193 TYR A C 1
ATOM 1452 O O . TYR A 1 193 ? -1.533 14.317 19.147 1.00 83.06 193 TYR A O 1
ATOM 1460 N N . GLY A 1 194 ? -3.451 14.909 20.146 1.00 78.44 194 GLY A N 1
ATOM 1461 C CA . GLY A 1 194 ? -3.338 16.335 19.827 1.00 78.44 194 GLY A CA 1
ATOM 1462 C C . GLY A 1 194 ? -3.753 16.728 18.405 1.00 78.44 194 GLY A C 1
ATOM 1463 O O . GLY A 1 194 ? -3.426 17.824 17.963 1.00 78.44 194 GLY A O 1
ATOM 1464 N N . PHE A 1 195 ? -4.514 15.901 17.682 1.00 71.88 195 PHE A N 1
ATOM 1465 C CA . PHE A 1 195 ? -4.963 16.200 16.307 1.00 71.88 195 PHE A CA 1
ATOM 1466 C C . PHE A 1 195 ? -6.169 17.174 16.230 1.00 71.88 195 PHE A C 1
ATOM 1468 O O . PHE A 1 195 ? -6.917 17.186 15.253 1.00 71.88 195 PHE A O 1
ATOM 1475 N N . VAL A 1 196 ? -6.392 17.987 17.268 1.00 57.47 196 VAL A N 1
ATOM 1476 C CA . VAL A 1 196 ? -7.677 18.656 17.569 1.00 57.47 196 VAL A CA 1
ATOM 1477 C C . VAL A 1 196 ? -7.924 19.942 16.763 1.00 57.47 196 VAL A C 1
ATOM 1479 O O . VAL A 1 196 ? -9.066 20.377 16.637 1.00 57.47 196 VAL A O 1
ATOM 1482 N N . GLU A 1 197 ? -6.898 20.539 16.156 1.00 53.19 197 GLU A N 1
ATOM 1483 C CA . GLU A 1 197 ? -7.016 21.872 15.535 1.00 53.19 197 GLU A CA 1
ATOM 1484 C C . GLU A 1 197 ? -7.467 21.872 14.061 1.00 53.19 197 GLU A C 1
ATOM 1486 O O . GLU A 1 197 ? -7.726 22.930 13.488 1.00 53.19 197 GLU A O 1
ATOM 1491 N N . MET A 1 198 ? -7.619 20.711 13.414 1.00 48.78 198 MET A N 1
ATOM 1492 C CA . MET A 1 198 ? -8.043 20.667 12.010 1.00 48.78 198 MET A CA 1
ATOM 1493 C C . MET A 1 198 ? -9.569 20.593 11.862 1.00 48.78 198 MET A C 1
ATOM 1495 O O . MET A 1 198 ? -10.204 19.586 12.177 1.00 48.78 198 MET A O 1
ATOM 1499 N N . LEU A 1 199 ? -10.157 21.644 11.274 1.00 47.81 199 LEU A N 1
ATOM 1500 C CA . LEU A 1 199 ? -11.570 21.749 10.863 1.00 47.81 199 LEU A CA 1
ATOM 1501 C C . LEU A 1 199 ? -12.095 20.521 10.077 1.00 47.81 199 LEU A C 1
ATOM 1503 O O . LEU A 1 199 ? -13.300 20.272 10.061 1.00 47.81 199 LEU A O 1
ATOM 1507 N N . SER A 1 200 ? -11.207 19.720 9.473 1.00 53.75 200 SER A N 1
ATOM 1508 C CA . SER A 1 200 ? -11.528 18.484 8.742 1.00 53.75 200 SER A CA 1
ATOM 1509 C C . SER A 1 200 ? -12.119 17.370 9.623 1.00 53.75 200 SER A C 1
ATOM 1511 O O . SER A 1 200 ? -12.917 16.564 9.132 1.00 53.75 200 SER A O 1
ATOM 1513 N N . TRP A 1 201 ? -11.782 17.326 10.917 1.00 58.41 201 TRP A N 1
ATOM 1514 C CA . TRP A 1 201 ? -12.235 16.267 11.826 1.00 58.41 201 TRP A CA 1
ATOM 1515 C C . TRP A 1 201 ? -13.683 16.446 12.272 1.00 58.41 201 TRP A C 1
ATOM 1517 O O . TRP A 1 201 ? -14.420 15.465 12.363 1.00 58.41 201 TRP A O 1
ATOM 1527 N N . ARG A 1 202 ? -14.133 17.692 12.470 1.00 53.88 202 ARG A N 1
ATOM 1528 C CA . ARG A 1 202 ? -15.516 17.990 12.890 1.00 53.88 202 ARG A CA 1
ATOM 1529 C C . ARG A 1 202 ? -16.544 17.554 11.840 1.00 53.88 202 ARG A C 1
ATOM 1531 O O . ARG A 1 202 ? -17.584 17.018 12.206 1.00 53.88 202 ARG A O 1
ATOM 1538 N N . ALA A 1 203 ? -16.235 17.711 10.550 1.00 52.41 203 ALA A N 1
ATOM 1539 C CA . ALA A 1 203 ? -17.125 17.306 9.457 1.00 52.41 203 ALA A CA 1
ATOM 1540 C C . ALA A 1 203 ? -17.253 15.775 9.323 1.00 52.41 203 ALA A C 1
ATOM 1542 O O . ALA A 1 203 ? -18.356 15.262 9.148 1.00 52.41 203 ALA A O 1
ATOM 1543 N N . ARG A 1 204 ? -16.144 15.030 9.466 1.00 56.25 204 ARG A N 1
ATOM 1544 C CA . ARG A 1 204 ? -16.165 13.552 9.443 1.00 56.25 204 ARG A CA 1
ATOM 1545 C C . ARG A 1 204 ? -16.884 12.966 10.659 1.00 56.25 204 ARG A C 1
ATOM 1547 O O . ARG A 1 204 ? -17.609 11.987 10.525 1.00 56.25 204 ARG A O 1
ATOM 1554 N N . LEU A 1 205 ? -16.728 13.598 11.824 1.00 55.22 205 LEU A N 1
ATOM 1555 C CA . LEU A 1 205 ? -17.454 13.235 13.044 1.00 55.22 205 LEU A CA 1
ATOM 1556 C C . LEU A 1 205 ? -18.965 13.463 12.901 1.00 55.22 205 LEU A C 1
ATOM 1558 O O . LEU A 1 205 ? -19.744 12.594 13.285 1.00 55.22 205 LEU A O 1
ATOM 1562 N N . TRP A 1 206 ? -19.382 14.583 12.299 1.00 57.22 206 TRP A N 1
ATOM 1563 C CA . TRP A 1 206 ? -20.800 14.859 12.048 1.00 57.22 206 TRP A CA 1
ATOM 1564 C C . TRP A 1 206 ? -21.438 13.823 11.114 1.00 57.22 206 TRP A C 1
ATOM 1566 O O . TRP A 1 206 ? -22.552 13.388 11.375 1.00 57.22 206 TRP A O 1
ATOM 1576 N N . MET A 1 207 ? -20.741 13.370 10.065 1.00 57.38 207 MET A N 1
ATOM 1577 C CA . MET A 1 207 ? -21.278 12.338 9.162 1.00 57.38 207 MET A CA 1
ATOM 1578 C C . MET A 1 207 ? -21.526 10.992 9.865 1.00 57.38 207 MET A C 1
ATOM 1580 O O . MET A 1 207 ? -22.542 10.358 9.599 1.00 57.38 207 MET A O 1
ATOM 1584 N N . CYS A 1 208 ? -20.657 10.582 10.797 1.00 55.69 208 CYS A N 1
ATOM 1585 C CA . CYS A 1 208 ? -20.872 9.362 11.590 1.00 55.69 208 CYS A CA 1
ATOM 1586 C C . CYS A 1 208 ? -22.008 9.500 12.617 1.00 55.69 208 CYS A C 1
ATOM 1588 O O . CYS A 1 208 ? -22.704 8.528 12.886 1.00 55.69 208 CYS A O 1
ATOM 1590 N N . MET A 1 209 ? -22.191 10.683 13.215 1.00 52.34 209 MET A N 1
ATOM 1591 C CA . MET A 1 209 ? -23.218 10.899 14.247 1.00 52.34 209 MET A CA 1
ATOM 1592 C C . MET A 1 209 ? -24.580 11.331 13.676 1.00 52.34 209 MET A C 1
ATOM 1594 O O . MET A 1 209 ? -25.593 11.184 14.351 1.00 52.34 209 MET A O 1
ATOM 1598 N N . GLY A 1 210 ? -24.623 11.848 12.445 1.00 46.88 210 GLY A N 1
ATOM 1599 C CA . GLY A 1 210 ? -25.818 12.426 11.821 1.00 46.88 210 GLY A CA 1
ATOM 1600 C C . GLY A 1 210 ? -26.727 11.451 11.065 1.00 46.88 210 GLY A C 1
ATOM 1601 O O . GLY A 1 210 ? -27.786 11.875 10.622 1.00 46.88 210 GLY A O 1
ATOM 1602 N N . SER A 1 211 ? -26.360 10.171 10.919 1.00 44.97 211 SER A N 1
ATOM 1603 C CA . SER A 1 211 ? -27.235 9.149 10.297 1.00 44.97 211 SER A CA 1
ATOM 1604 C C . SER A 1 211 ? -28.206 8.474 11.280 1.00 44.97 211 SER A C 1
ATOM 1606 O O . SER A 1 211 ? -28.864 7.506 10.917 1.00 44.97 211 SER A O 1
ATOM 1608 N N . VAL A 1 212 ? -28.304 8.964 12.522 1.00 42.31 212 VAL A N 1
ATOM 1609 C CA . VAL A 1 212 ? -29.218 8.435 13.560 1.00 42.31 212 VAL A CA 1
ATOM 1610 C C . VAL A 1 212 ? -30.211 9.512 14.035 1.00 42.31 212 VAL A C 1
ATOM 1612 O O . VAL A 1 212 ? -30.616 9.526 15.194 1.00 42.31 212 VAL A O 1
ATOM 1615 N N . GLY A 1 213 ? -30.559 10.454 13.154 1.00 35.00 213 GLY A N 1
ATOM 1616 C CA . GLY A 1 213 ? -31.594 11.468 13.388 1.00 35.00 213 GLY A CA 1
ATOM 1617 C C . GLY A 1 213 ? -32.912 11.090 12.739 1.00 35.00 213 GLY A C 1
ATOM 1618 O O . GLY A 1 213 ? -32.873 10.781 11.528 1.00 35.00 213 GLY A O 1
#

Nearest PDB structures (foldseek):
  5iww-assembly1_D  TM=8.521E-01  e=2.761E-08  unidentified
  4wn4-assembly2_B  TM=6.697E-01  e=6.262E-07  synthetic construct
  4pjq-assembly2_B  TM=6.660E-01  e=1.095E-06  unidentified
  5i9f-assembly1_A  TM=7.185E-01  e=1.488E-05  unidentified
  6een-assembly1_C  TM=7.664E-01  e=3.606E-05  Zea mays

Radius of gyration: 20.46 Å; Cα contacts (8 Å, |Δi|>4): 221; chains: 1; bounding box: 65×46×46 Å

Sequence (213 aa):
MGAKAGSVLGNLLGSAAISVTGQRPDSPLSTKALTTTILNHVRLGRLAKAVSILFSSAVPFPFSVYAHLFRICASNKAIVEARKLESHLVTFAPNPPVFLLNRAIESYGKCNCLEDARELFDEMPTRDGGSWNAMITAYSRNGRAEDALGLFSKMNAEGVFASEVTFASVLGSCGDVLELWLSRQVHGLVLKYGFVEMLSWRARLWMCMGSVG

Secondary structure (DSSP, 8-state):
-------SSSSSSSS------------THHHHHHHHHHHHHHHTT-HHHHHHHHHT-SS---HHHHHHHHHHHHHHT-HHHHHHHHHHHHHH-SS--HHHHHHHHHHHHHTT-HHHHHHHHHH-SS--HHHHHHHHHHHHHTT-HHHHHHHHHHHHHTTPPPPHHHHHHHHHHHHHTT-HHHHHHHHHHHHHTT-TT-HHHHHHHHHHHGGG-

Foldseek 3Di:
DDDDPDDPLVVVVPDDPDDPPDDDPPDPPPQVVLLVVLVVCVVVVNLVVSLVSLLPDPDDHPLVSLLVSLVVLLVVLVVVSLVSSVVSCCVHPVQDDQVSLLSSLLSCLSNLNLVVSVSSLVSHPDHALSSLLSNLQSCLVNLNLVVSLVSVVVCVVVVHDHDPSSLLSNLSSCQSVLVVVVNVVSVVSCVVVPVPPDPVVVVSVCSSVVVVD

Mean predicted aligned error: 9.88 Å

Solvent-accessible surface area (backbone atoms only — not comparable to full-atom values): 12273 Å² total; per-residue (Å²): 139,81,84,77,83,72,68,69,73,76,64,64,79,77,74,76,98,69,88,78,86,72,80,84,83,89,60,83,65,61,59,52,50,49,49,52,51,31,53,51,29,45,76,71,71,37,49,70,60,21,45,49,56,56,54,73,46,98,66,77,72,62,67,68,56,54,52,53,47,26,55,49,22,25,75,67,46,35,56,74,52,41,53,44,53,48,55,49,47,51,74,70,31,89,75,65,60,60,73,55,54,29,41,46,28,40,20,25,27,57,44,70,36,55,64,64,24,48,52,54,61,69,69,46,92,66,79,53,56,62,42,55,34,28,52,31,42,26,26,28,76,68,76,34,24,67,60,16,47,53,49,48,53,50,38,51,75,72,68,46,69,78,50,75,70,37,52,53,30,43,48,49,19,24,47,78,70,66,39,60,69,60,40,53,53,51,50,53,49,42,53,75,74,62,65,70,85,51,76,71,55,61,58,57,51,45,60,58,63,59,79,80,117

Organism: NCBI:txid2727405